Protein AF-A0A838FN76-F1 (afdb_monomer_lite)

Foldseek 3Di:
DVVVLLVVLLVVDDPLLNVLLLCCQQVVDQLPVVCVVVVHDSVVSVVSPLVSLVSSCVSVVNPDPVSSVVSSVVSNVVSNVVNVVVPPPPPPPDDDDDDYDDDDDDDDDPDPDDPPPVVVVVVVVVVVVVVVVVVVVVVVVVVVPPPDDDDDDDDDDDDDDDDDDDDDPPPPPPPDDPDDPDDDDDPPDDDPPPDDDDDDD

Sequence (201 aa):
MEQRRLSASLERLDPVDRAVLELSKRRGMTDGEIADMMRSTPAAVTRRRRQAVDRIAVWMGAADADDRRAVDLDLDRLLSADGAASSTPSGAATRQPGAGPAPRASTGATAEEPPSARGAWVVALVVIALAVLGAVLGIWLSTAGQEGAERPGAPVVTSPGAAPAPAPPASSFRRVPASLSVPLPDPADGRPDGEATARLG

Radius of gyration: 32.44 Å; chains: 1; bounding box: 74×76×78 Å

Structure (mmCIF, N/CA/C/O backbone):
data_AF-A0A838FN76-F1
#
_entry.id   AF-A0A838FN76-F1
#
loop_
_atom_site.group_PDB
_atom_site.id
_atom_site.type_symbol
_atom_site.label_atom_id
_atom_site.label_alt_id
_atom_site.label_comp_id
_atom_site.label_asym_id
_atom_site.label_entity_id
_atom_site.label_seq_id
_atom_site.pdbx_PDB_ins_code
_atom_site.Cartn_x
_atom_site.Cartn_y
_atom_site.Cartn_z
_atom_site.occupancy
_atom_site.B_iso_or_equiv
_atom_site.auth_seq_id
_atom_site.auth_comp_id
_atom_site.auth_asym_id
_atom_site.auth_atom_id
_atom_site.pdbx_PDB_model_num
ATOM 1 N N . MET A 1 1 ? 3.709 -0.542 -23.499 1.00 80.25 1 MET A N 1
ATOM 2 C CA . MET A 1 1 ? 3.787 -1.988 -23.158 1.00 80.25 1 MET A CA 1
ATOM 3 C C . MET A 1 1 ? 3.790 -2.241 -21.650 1.00 80.25 1 MET A C 1
ATOM 5 O O . MET A 1 1 ? 3.421 -3.335 -21.241 1.00 80.25 1 MET A O 1
ATOM 9 N N . GLU A 1 2 ? 4.159 -1.255 -20.832 1.00 86.25 2 GLU A N 1
ATOM 10 C CA . GLU A 1 2 ? 4.261 -1.363 -19.367 1.00 86.25 2 GLU A CA 1
ATOM 11 C C . GLU A 1 2 ? 2.964 -1.800 -18.691 1.00 86.25 2 GLU A C 1
ATOM 13 O O . GLU A 1 2 ? 2.993 -2.693 -17.854 1.00 86.25 2 GLU A O 1
ATOM 18 N N . GLN A 1 3 ? 1.819 -1.291 -19.151 1.00 86.69 3 GLN A N 1
ATOM 19 C CA . GLN A 1 3 ? 0.512 -1.646 -18.598 1.00 86.69 3 GLN A CA 1
ATOM 20 C C . GLN A 1 3 ? 0.266 -3.164 -18.549 1.00 86.69 3 GLN A C 1
ATOM 22 O O . GLN A 1 3 ? -0.165 -3.686 -17.529 1.00 86.69 3 GLN A O 1
ATOM 27 N N . ARG A 1 4 ? 0.624 -3.902 -19.614 1.00 91.31 4 ARG A N 1
ATOM 28 C CA . ARG A 1 4 ? 0.476 -5.370 -19.647 1.00 91.31 4 ARG A CA 1
ATOM 29 C C . ARG A 1 4 ? 1.403 -6.073 -18.655 1.00 91.31 4 ARG A C 1
ATOM 31 O O . ARG A 1 4 ? 1.026 -7.100 -18.101 1.00 91.31 4 ARG A O 1
ATOM 38 N N . ARG A 1 5 ? 2.611 -5.539 -18.437 1.00 91.75 5 ARG A N 1
ATOM 39 C CA . ARG A 1 5 ? 3.557 -6.081 -17.449 1.00 91.75 5 ARG A CA 1
ATOM 40 C C . ARG A 1 5 ? 3.057 -5.826 -16.031 1.00 91.75 5 ARG A C 1
ATOM 42 O O . ARG A 1 5 ? 3.107 -6.736 -15.214 1.00 91.75 5 ARG A O 1
ATOM 49 N N . LEU A 1 6 ? 2.518 -4.637 -15.770 1.00 91.06 6 LEU A N 1
ATOM 50 C CA . LEU A 1 6 ? 1.961 -4.271 -14.473 1.00 91.06 6 LEU A CA 1
ATOM 51 C C . LEU A 1 6 ? 0.728 -5.120 -14.123 1.00 91.06 6 LEU A C 1
ATOM 53 O O . LEU A 1 6 ? 0.655 -5.656 -13.018 1.00 91.06 6 LEU A O 1
ATOM 57 N N . SER A 1 7 ? -0.175 -5.357 -15.081 1.00 91.12 7 SER A N 1
ATOM 58 C CA . SER A 1 7 ? -1.293 -6.299 -14.910 1.00 91.12 7 SER A CA 1
ATOM 59 C C . SER A 1 7 ? -0.810 -7.725 -14.613 1.00 91.12 7 SER A C 1
ATOM 61 O O . SER A 1 7 ? -1.266 -8.336 -13.650 1.00 91.12 7 SER A O 1
ATOM 63 N N . ALA A 1 8 ? 0.172 -8.233 -15.367 1.00 93.75 8 ALA A N 1
ATOM 64 C CA . ALA A 1 8 ? 0.743 -9.561 -15.122 1.00 93.75 8 ALA A CA 1
ATOM 65 C C . ALA A 1 8 ? 1.430 -9.668 -13.744 1.00 93.75 8 ALA A C 1
ATOM 67 O O . ALA A 1 8 ? 1.404 -10.722 -13.110 1.00 93.75 8 ALA A O 1
ATOM 68 N N . SER A 1 9 ? 2.033 -8.582 -13.257 1.00 91.94 9 SER A N 1
ATOM 69 C CA . SER A 1 9 ? 2.602 -8.507 -11.908 1.00 91.94 9 SER A CA 1
ATOM 70 C C . SER A 1 9 ? 1.520 -8.532 -10.825 1.00 91.94 9 SER A C 1
ATOM 72 O O . SER A 1 9 ? 1.670 -9.250 -9.839 1.00 91.94 9 SER A O 1
ATOM 74 N N . LEU A 1 10 ? 0.401 -7.822 -11.008 1.00 93.06 10 LEU A N 1
ATOM 75 C CA . LEU A 1 10 ? -0.739 -7.882 -10.082 1.00 93.06 10 LEU A CA 1
ATOM 76 C C . LEU A 1 10 ? -1.317 -9.301 -9.978 1.00 93.06 10 LEU A C 1
ATOM 78 O O . LEU A 1 10 ? -1.633 -9.752 -8.877 1.00 93.06 10 LEU A O 1
ATOM 82 N N . GLU A 1 11 ? -1.390 -10.033 -11.093 1.00 94.56 11 GLU A N 1
ATOM 83 C CA . GLU A 1 11 ? -1.858 -11.426 -11.133 1.00 94.56 11 GLU A CA 1
ATOM 84 C C . GLU A 1 11 ? -0.952 -12.409 -10.376 1.00 94.56 11 GLU A C 1
ATOM 86 O O . GLU A 1 11 ? -1.436 -13.434 -9.889 1.00 94.56 11 GLU A O 1
ATOM 91 N N . ARG A 1 12 ? 0.340 -12.093 -10.231 1.00 95.44 12 ARG A N 1
ATOM 92 C CA . ARG A 1 12 ? 1.312 -12.891 -9.459 1.00 95.44 12 ARG A CA 1
ATOM 93 C C . ARG A 1 12 ? 1.303 -12.586 -7.964 1.00 95.44 12 ARG A C 1
ATOM 95 O O . ARG A 1 12 ? 1.893 -13.334 -7.187 1.00 95.44 12 ARG A O 1
ATOM 102 N N . LEU A 1 13 ? 0.679 -11.483 -7.563 1.00 96.38 13 LEU A N 1
ATOM 103 C CA . LEU A 1 13 ? 0.590 -11.078 -6.167 1.00 96.38 13 LEU A CA 1
ATOM 104 C C . LEU A 1 13 ? -0.321 -12.022 -5.379 1.00 96.38 13 LEU A C 1
ATOM 106 O O . LEU A 1 13 ? -1.302 -12.532 -5.930 1.00 96.38 13 LEU A O 1
ATOM 110 N N . ASP A 1 14 ? -0.032 -12.192 -4.087 1.00 97.50 14 ASP A N 1
ATOM 111 C CA . ASP A 1 14 ? -0.912 -12.924 -3.176 1.00 97.50 14 ASP A CA 1
ATOM 112 C C . ASP A 1 14 ? -2.335 -12.330 -3.229 1.00 97.50 14 ASP A C 1
ATOM 114 O O . ASP A 1 14 ? -2.476 -11.098 -3.263 1.00 97.50 14 ASP A O 1
ATOM 118 N N . PRO A 1 15 ? -3.397 -13.159 -3.238 1.00 97.31 15 PRO A N 1
ATOM 119 C CA . PRO A 1 15 ? -4.772 -12.673 -3.312 1.00 97.31 15 PRO A CA 1
ATOM 120 C C . PRO A 1 15 ? -5.115 -11.640 -2.235 1.00 97.31 15 PRO A C 1
ATOM 122 O O . PRO A 1 15 ? -5.863 -10.698 -2.494 1.00 97.31 15 PRO A O 1
ATOM 125 N N . VAL A 1 16 ? -4.549 -11.783 -1.035 1.00 97.00 16 VAL A N 1
ATOM 126 C CA . VAL A 1 16 ? -4.801 -10.873 0.082 1.00 97.00 16 VAL A CA 1
ATOM 127 C C . VAL A 1 16 ? -4.116 -9.527 -0.141 1.00 97.00 16 VAL A C 1
ATOM 129 O O . VAL A 1 16 ? -4.713 -8.481 0.106 1.00 97.00 16 VAL A O 1
ATOM 132 N N . ASP A 1 17 ? -2.885 -9.533 -0.645 1.00 97.69 17 ASP A N 1
ATOM 133 C CA . ASP A 1 17 ? -2.147 -8.303 -0.945 1.00 97.69 17 ASP A CA 1
ATOM 134 C C . ASP A 1 17 ? -2.779 -7.546 -2.121 1.00 97.69 17 ASP A C 1
ATOM 136 O O . ASP A 1 17 ? -2.876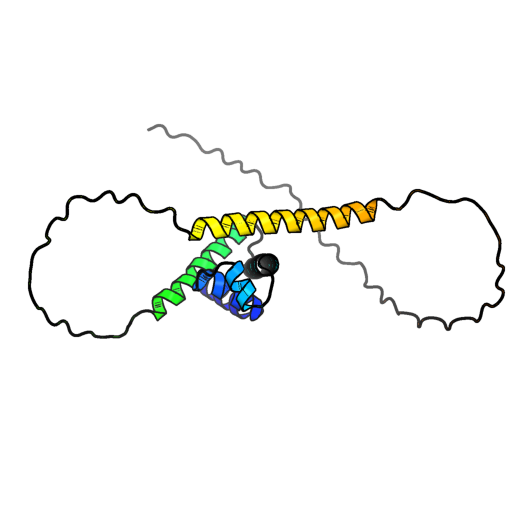 -6.316 -2.096 1.00 97.69 17 ASP A O 1
ATOM 140 N N . ARG A 1 18 ? -3.285 -8.285 -3.116 1.00 96.94 18 ARG A N 1
ATOM 141 C CA . ARG A 1 18 ? -4.057 -7.722 -4.229 1.00 96.94 18 ARG A CA 1
ATOM 142 C C . ARG A 1 18 ? -5.340 -7.067 -3.736 1.00 96.94 18 ARG A C 1
ATOM 144 O O . ARG A 1 18 ? -5.609 -5.929 -4.104 1.00 96.94 18 ARG A O 1
ATOM 151 N N . ALA A 1 19 ? -6.083 -7.740 -2.857 1.00 97.19 19 ALA A N 1
ATOM 152 C CA . ALA A 1 19 ? -7.297 -7.184 -2.269 1.00 97.19 19 ALA A CA 1
ATOM 153 C C . ALA A 1 19 ? -7.014 -5.878 -1.509 1.00 97.19 19 ALA A C 1
ATOM 155 O O . ALA A 1 19 ? -7.742 -4.906 -1.685 1.00 97.19 19 ALA A O 1
ATOM 156 N N . VAL A 1 20 ? -5.932 -5.810 -0.722 1.00 97.88 20 VAL A N 1
ATOM 157 C CA . VAL A 1 20 ? -5.534 -4.571 -0.024 1.00 97.88 20 VAL A CA 1
ATOM 158 C C . VAL A 1 20 ? -5.279 -3.426 -1.011 1.00 97.88 20 VAL A C 1
ATOM 160 O O . VAL A 1 20 ? -5.745 -2.308 -0.780 1.00 97.88 20 VAL A O 1
ATOM 163 N N . LEU A 1 21 ? -4.569 -3.687 -2.115 1.00 97.00 21 LEU A N 1
ATOM 164 C CA . LEU A 1 21 ? -4.307 -2.677 -3.145 1.00 97.00 21 LEU A CA 1
ATOM 165 C C . LEU A 1 21 ? -5.586 -2.234 -3.858 1.00 97.00 21 LEU A C 1
ATOM 167 O O . LEU A 1 21 ? -5.803 -1.035 -4.015 1.00 97.00 21 LEU A O 1
ATOM 171 N N . GLU A 1 22 ? -6.457 -3.168 -4.240 1.00 95.75 22 GLU A N 1
ATOM 172 C CA . GLU A 1 22 ? -7.734 -2.846 -4.881 1.00 95.75 22 GLU A CA 1
ATOM 173 C C . GLU A 1 22 ? -8.639 -2.021 -3.961 1.00 95.75 22 GLU A C 1
ATOM 175 O O . GLU A 1 22 ? -9.168 -0.991 -4.369 1.00 95.75 22 GLU A O 1
ATOM 180 N N . LEU A 1 23 ? -8.800 -2.415 -2.700 1.00 96.31 23 LEU A N 1
ATOM 181 C CA . LEU A 1 23 ? -9.635 -1.675 -1.753 1.00 96.31 23 LEU A CA 1
ATOM 182 C C . LEU A 1 23 ? -9.093 -0.262 -1.507 1.00 96.31 23 LEU A C 1
ATOM 184 O O . LEU A 1 23 ? -9.861 0.699 -1.498 1.00 96.31 23 LEU A O 1
ATOM 188 N N . SER A 1 24 ? -7.774 -0.124 -1.374 1.00 96.88 24 SER A N 1
ATOM 189 C CA . SER A 1 24 ? -7.138 1.172 -1.145 1.00 96.88 24 SER A CA 1
ATOM 190 C C . SER A 1 24 ? -7.199 2.085 -2.369 1.00 96.88 24 SER A C 1
ATOM 192 O O . SER A 1 24 ? -7.558 3.248 -2.225 1.00 96.88 24 SER A O 1
ATOM 194 N N . LYS A 1 25 ? -6.839 1.588 -3.558 1.00 94.81 25 LYS A N 1
ATOM 195 C CA . LYS A 1 25 ? -6.661 2.416 -4.764 1.00 94.81 25 LYS A CA 1
ATOM 196 C C . LYS A 1 25 ? -7.942 2.513 -5.593 1.00 94.81 25 LYS A C 1
ATOM 198 O O . LYS A 1 25 ? -8.318 3.594 -6.017 1.00 94.81 25 LYS A O 1
ATOM 203 N N . ARG A 1 26 ? -8.668 1.403 -5.775 1.00 93.69 26 ARG A N 1
ATOM 204 C CA . ARG A 1 26 ? -9.901 1.372 -6.583 1.00 93.69 26 ARG A CA 1
ATOM 205 C C . ARG A 1 26 ? -11.122 1.870 -5.820 1.00 93.69 26 ARG A C 1
ATOM 207 O O . ARG A 1 26 ? -11.985 2.508 -6.413 1.00 93.69 26 ARG A O 1
ATOM 214 N N . ARG A 1 27 ? -11.234 1.548 -4.526 1.00 93.62 27 ARG A N 1
ATOM 215 C CA . ARG A 1 27 ? -12.370 1.991 -3.691 1.00 93.62 27 ARG A CA 1
ATOM 216 C C . ARG A 1 27 ? -12.060 3.207 -2.821 1.00 93.62 27 ARG A C 1
ATOM 218 O O . ARG A 1 27 ? -12.970 3.699 -2.165 1.00 93.62 27 ARG A O 1
ATOM 225 N N . GLY A 1 28 ? -10.810 3.676 -2.802 1.00 95.25 28 GLY A N 1
ATOM 226 C CA . GLY A 1 28 ? -10.395 4.809 -1.974 1.00 95.25 28 GLY A CA 1
ATOM 227 C C . GLY A 1 28 ? -10.520 4.554 -0.469 1.00 95.25 28 GLY A C 1
ATOM 228 O O . GLY A 1 28 ? -10.595 5.513 0.294 1.00 95.25 28 GLY A O 1
ATOM 229 N N . MET A 1 29 ? -10.585 3.288 -0.034 1.00 97.38 29 MET A N 1
ATOM 230 C CA . MET A 1 29 ? -10.746 2.960 1.384 1.00 97.38 29 MET A CA 1
ATOM 231 C C . MET A 1 29 ? -9.466 3.279 2.154 1.00 97.38 29 MET A C 1
ATOM 233 O O . MET A 1 29 ? -8.347 3.011 1.702 1.00 97.38 29 MET A O 1
ATOM 237 N N . THR A 1 30 ? -9.644 3.822 3.350 1.00 97.50 30 THR A N 1
ATOM 238 C CA . THR A 1 30 ? -8.552 4.099 4.279 1.00 97.50 30 THR A CA 1
ATOM 239 C C . THR A 1 30 ? -8.019 2.809 4.905 1.00 97.50 30 THR A C 1
ATOM 241 O O . THR A 1 30 ? -8.711 1.793 4.991 1.00 97.50 30 THR A O 1
ATOM 244 N N . ASP A 1 31 ? -6.782 2.846 5.407 1.00 97.25 31 ASP A N 1
ATOM 245 C CA . ASP A 1 31 ? -6.161 1.681 6.057 1.00 97.25 31 ASP A CA 1
ATOM 246 C C . ASP A 1 31 ? -6.956 1.200 7.281 1.00 97.25 31 ASP A C 1
ATOM 248 O O . ASP A 1 31 ? -6.915 0.014 7.595 1.00 97.25 31 ASP A O 1
ATOM 252 N N . GLY A 1 32 ? -7.687 2.102 7.948 1.00 97.31 32 GLY A N 1
ATOM 253 C CA . GLY A 1 32 ? -8.591 1.773 9.052 1.00 97.31 32 GLY A CA 1
ATOM 254 C C . GLY A 1 32 ? -9.791 0.948 8.599 1.00 97.31 32 GLY A C 1
ATOM 255 O O . GLY A 1 32 ? -10.009 -0.144 9.109 1.00 97.31 32 GLY A O 1
ATOM 256 N N . GLU A 1 33 ? -10.504 1.410 7.572 1.00 98.00 33 GLU A N 1
ATOM 257 C CA . GLU A 1 33 ? -11.674 0.699 7.038 1.00 98.00 33 GLU A CA 1
ATOM 258 C C . GLU A 1 33 ? -11.299 -0.673 6.457 1.00 98.00 33 GLU A C 1
ATOM 260 O O . GLU A 1 33 ? -12.020 -1.659 6.628 1.00 98.00 33 GLU A O 1
ATOM 265 N N . ILE A 1 34 ? -10.144 -0.760 5.786 1.00 98.00 34 ILE A N 1
ATOM 266 C CA . ILE A 1 34 ? -9.611 -2.032 5.281 1.00 98.00 34 ILE A CA 1
ATOM 267 C C . ILE A 1 34 ? -9.244 -2.954 6.449 1.00 98.00 34 ILE A C 1
ATOM 269 O O . ILE A 1 34 ? -9.544 -4.149 6.402 1.00 98.00 34 ILE A O 1
ATOM 273 N N . ALA A 1 35 ? -8.613 -2.420 7.498 1.00 97.88 35 ALA A N 1
ATOM 274 C CA . ALA A 1 35 ? -8.242 -3.188 8.680 1.00 97.88 35 ALA A CA 1
ATOM 275 C C . ALA A 1 35 ? -9.468 -3.769 9.389 1.00 97.88 35 ALA A C 1
ATOM 277 O O . ALA A 1 35 ? -9.467 -4.963 9.687 1.00 97.88 35 ALA A O 1
ATOM 278 N N . ASP A 1 36 ? -10.527 -2.981 9.568 1.00 97.44 36 ASP A N 1
ATOM 279 C CA . ASP A 1 36 ? -11.780 -3.441 10.172 1.00 97.44 36 ASP A CA 1
ATOM 280 C C . ASP A 1 36 ? -12.407 -4.579 9.357 1.00 97.44 36 ASP A C 1
ATOM 282 O O . ASP A 1 36 ? -12.744 -5.637 9.897 1.00 97.44 36 ASP A O 1
ATOM 286 N N . MET A 1 37 ? -12.482 -4.417 8.033 1.00 97.44 37 MET A N 1
ATOM 287 C CA . MET A 1 37 ? -13.022 -5.439 7.132 1.00 97.44 37 MET A CA 1
ATOM 288 C C . MET A 1 37 ? -12.195 -6.732 7.142 1.00 97.44 37 MET A C 1
ATOM 290 O O . MET A 1 37 ? -12.752 -7.830 7.098 1.00 97.44 37 MET A O 1
ATOM 294 N N . MET A 1 38 ? -10.868 -6.618 7.220 1.00 96.25 38 MET A N 1
ATOM 295 C CA . MET A 1 38 ? -9.948 -7.758 7.250 1.00 96.25 38 MET A CA 1
ATOM 296 C C . MET A 1 38 ? -9.699 -8.307 8.661 1.00 96.25 38 MET A C 1
ATOM 298 O O . MET A 1 38 ? -8.916 -9.247 8.808 1.00 96.25 38 MET A O 1
ATOM 302 N N . ARG A 1 39 ? -10.333 -7.732 9.695 1.00 96.62 39 ARG A N 1
ATOM 303 C CA . ARG A 1 39 ? -10.072 -8.023 11.117 1.00 96.62 39 ARG A CA 1
ATOM 304 C C . ARG A 1 39 ? -8.576 -7.972 11.455 1.00 96.62 39 ARG A C 1
ATOM 306 O O . ARG A 1 39 ? -8.031 -8.866 12.102 1.00 96.62 39 ARG A O 1
ATOM 313 N N . SER A 1 40 ? -7.901 -6.938 10.964 1.00 97.44 40 SER A N 1
ATOM 314 C CA . SER A 1 40 ? -6.475 -6.685 11.165 1.00 97.44 40 SER A CA 1
ATOM 315 C C . SER A 1 40 ? -6.249 -5.318 11.812 1.00 97.44 40 SER A C 1
ATOM 317 O O . SER A 1 40 ? -7.195 -4.636 12.184 1.00 97.44 40 SER A O 1
ATOM 319 N N . THR A 1 41 ? -4.989 -4.910 11.970 1.00 97.94 41 THR A N 1
ATOM 320 C CA . THR A 1 41 ? -4.652 -3.562 12.448 1.00 97.94 41 THR A CA 1
ATOM 321 C C . THR A 1 41 ? -4.329 -2.638 11.270 1.00 97.94 41 THR A C 1
ATOM 323 O O . THR A 1 41 ? -3.744 -3.102 10.284 1.00 97.94 41 THR A O 1
ATOM 326 N N . PRO A 1 42 ? -4.614 -1.323 11.361 1.00 98.00 42 PRO A N 1
ATOM 327 C CA . PRO A 1 42 ? -4.279 -0.371 10.297 1.00 98.00 42 PRO A CA 1
ATOM 328 C C . PRO A 1 42 ? -2.792 -0.415 9.926 1.00 98.00 42 PRO A C 1
ATOM 330 O O . PRO A 1 42 ? -2.437 -0.473 8.754 1.00 98.00 42 PRO A O 1
ATOM 333 N N . ALA A 1 43 ? -1.910 -0.524 10.926 1.00 97.25 43 ALA A N 1
ATOM 334 C CA . ALA A 1 43 ? -0.468 -0.649 10.714 1.00 97.25 43 ALA A CA 1
ATOM 335 C C . ALA A 1 43 ? -0.076 -1.919 9.933 1.00 97.25 43 ALA A C 1
ATOM 337 O O . ALA A 1 43 ? 0.855 -1.891 9.121 1.00 97.25 43 ALA A O 1
ATOM 338 N N . ALA A 1 44 ? -0.772 -3.040 10.156 1.00 97.06 44 ALA A N 1
ATOM 339 C CA . ALA A 1 44 ? -0.545 -4.262 9.390 1.00 97.06 44 ALA A CA 1
ATOM 340 C C . ALA A 1 44 ? -0.980 -4.097 7.926 1.00 97.06 44 ALA A C 1
ATOM 342 O O . ALA A 1 44 ? -0.260 -4.554 7.037 1.00 97.06 44 ALA A O 1
ATOM 343 N N . VAL A 1 45 ? -2.094 -3.400 7.675 1.00 97.88 45 VAL A N 1
ATOM 344 C CA . VAL A 1 45 ? -2.564 -3.061 6.321 1.00 97.88 45 VAL A CA 1
ATOM 345 C C . VAL A 1 45 ? -1.569 -2.143 5.613 1.00 97.88 45 VAL A C 1
ATOM 347 O O . VAL A 1 45 ? -1.133 -2.469 4.509 1.00 97.88 45 VAL A O 1
ATOM 350 N N . THR A 1 46 ? -1.118 -1.061 6.260 1.00 97.62 46 THR A N 1
ATOM 351 C CA . THR A 1 46 ? -0.104 -0.152 5.697 1.00 97.62 46 THR A CA 1
ATOM 352 C C . THR A 1 46 ? 1.169 -0.907 5.316 1.00 97.62 46 THR A C 1
ATOM 354 O O . THR A 1 46 ? 1.700 -0.726 4.217 1.00 97.62 46 THR A O 1
ATOM 357 N N . ARG A 1 47 ? 1.661 -1.785 6.204 1.00 97.62 47 ARG A N 1
ATOM 358 C CA . ARG A 1 47 ? 2.862 -2.594 5.950 1.00 97.62 47 ARG A CA 1
ATOM 359 C C . ARG A 1 47 ? 2.660 -3.549 4.776 1.00 97.62 47 ARG A C 1
ATOM 361 O O . ARG A 1 47 ? 3.524 -3.599 3.905 1.00 97.62 47 ARG A O 1
ATOM 368 N N . ARG A 1 48 ? 1.533 -4.270 4.729 1.00 97.31 48 ARG A N 1
ATOM 369 C CA . ARG A 1 48 ? 1.214 -5.174 3.610 1.00 97.31 48 ARG A CA 1
ATOM 370 C C . ARG A 1 48 ? 1.130 -4.424 2.290 1.00 97.31 48 ARG A C 1
ATOM 372 O O . ARG A 1 48 ? 1.738 -4.859 1.321 1.00 97.31 48 ARG A O 1
ATOM 379 N N . ARG A 1 49 ? 0.462 -3.268 2.268 1.00 97.44 49 ARG A N 1
ATOM 380 C CA . ARG A 1 49 ? 0.364 -2.420 1.076 1.00 97.44 49 ARG A CA 1
ATOM 381 C C . ARG A 1 49 ? 1.743 -2.001 0.564 1.00 97.44 49 ARG A C 1
ATOM 383 O O . ARG A 1 49 ? 2.011 -2.157 -0.620 1.00 97.44 49 ARG A O 1
ATOM 390 N N . ARG A 1 50 ? 2.641 -1.539 1.443 1.00 96.69 50 ARG A N 1
ATOM 391 C CA . ARG A 1 50 ? 4.022 -1.192 1.052 1.00 96.69 50 ARG A CA 1
ATOM 392 C C . ARG A 1 50 ? 4.778 -2.399 0.495 1.00 96.69 50 ARG A C 1
ATOM 394 O O . ARG A 1 50 ? 5.312 -2.320 -0.601 1.00 96.69 50 ARG A O 1
ATOM 401 N N . GLN A 1 51 ? 4.729 -3.541 1.184 1.00 97.31 51 GLN A N 1
ATOM 402 C CA . GLN A 1 51 ? 5.371 -4.781 0.723 1.00 97.31 51 GLN A CA 1
ATOM 403 C C . GLN A 1 51 ? 4.805 -5.291 -0.610 1.00 97.31 51 GLN A C 1
ATOM 405 O O . GLN A 1 51 ? 5.506 -5.932 -1.392 1.00 97.31 51 GLN A O 1
ATOM 410 N N . ALA A 1 52 ? 3.515 -5.073 -0.856 1.00 97.19 52 ALA A N 1
ATOM 411 C CA . ALA A 1 52 ? 2.853 -5.391 -2.111 1.00 97.19 52 ALA A CA 1
ATOM 412 C C . ALA A 1 52 ? 3.404 -4.529 -3.260 1.00 97.19 52 ALA A C 1
ATOM 414 O O . ALA A 1 52 ? 3.839 -5.084 -4.268 1.00 97.19 52 ALA A O 1
ATOM 415 N N . VAL A 1 53 ? 3.479 -3.205 -3.073 1.00 96.44 53 VAL A N 1
ATOM 416 C CA . VAL A 1 53 ? 4.072 -2.274 -4.053 1.00 96.44 53 VAL A CA 1
ATOM 417 C C . VAL A 1 53 ? 5.552 -2.580 -4.291 1.00 96.44 53 VAL A C 1
ATOM 419 O O . VAL A 1 53 ? 5.964 -2.680 -5.442 1.00 96.44 53 VAL A O 1
ATOM 422 N N . ASP A 1 54 ? 6.335 -2.823 -3.235 1.00 96.69 54 ASP A N 1
ATOM 423 C CA . ASP A 1 54 ? 7.762 -3.153 -3.356 1.00 96.69 54 ASP A CA 1
ATOM 424 C C . ASP A 1 54 ? 7.991 -4.427 -4.187 1.00 96.69 54 ASP A C 1
ATOM 426 O O . ASP A 1 54 ? 8.873 -4.464 -5.041 1.00 96.69 54 ASP A O 1
ATOM 430 N N . ARG A 1 55 ? 7.177 -5.475 -3.995 1.00 97.25 55 ARG A N 1
ATOM 431 C CA . ARG A 1 55 ? 7.278 -6.705 -4.804 1.00 97.25 55 ARG A CA 1
ATOM 432 C C . ARG A 1 55 ? 6.962 -6.457 -6.274 1.00 97.25 55 ARG A C 1
ATOM 434 O O . ARG A 1 55 ? 7.669 -6.973 -7.137 1.00 97.25 55 ARG A O 1
ATOM 441 N N . ILE A 1 56 ? 5.936 -5.654 -6.558 1.00 96.69 56 ILE A N 1
ATOM 442 C CA . ILE A 1 56 ? 5.598 -5.271 -7.933 1.00 96.69 56 ILE A CA 1
ATOM 443 C C . ILE A 1 56 ? 6.751 -4.480 -8.553 1.00 96.69 56 ILE A C 1
ATOM 445 O O . ILE A 1 56 ? 7.157 -4.790 -9.671 1.00 96.69 56 ILE A O 1
ATOM 449 N N . ALA A 1 57 ? 7.316 -3.520 -7.821 1.00 96.19 57 ALA A N 1
ATOM 450 C CA . ALA A 1 57 ? 8.457 -2.733 -8.271 1.00 96.19 57 ALA A CA 1
ATOM 451 C C . ALA A 1 57 ? 9.662 -3.623 -8.617 1.00 96.19 57 ALA A C 1
ATOM 453 O O . ALA A 1 57 ? 10.208 -3.510 -9.714 1.00 96.19 57 ALA A O 1
ATOM 454 N N . VAL A 1 58 ? 9.998 -4.593 -7.760 1.00 96.06 58 VAL A N 1
ATOM 455 C CA . VAL A 1 58 ? 11.065 -5.572 -8.033 1.00 96.06 58 VAL A CA 1
ATOM 456 C C . VAL A 1 58 ? 10.790 -6.367 -9.313 1.00 96.06 58 VAL A C 1
ATOM 458 O O . VAL A 1 58 ? 11.688 -6.529 -10.136 1.00 96.06 58 VAL A O 1
ATOM 461 N N . TRP A 1 59 ? 9.558 -6.831 -9.536 1.00 96.19 59 TRP A N 1
ATOM 462 C CA . TRP A 1 59 ? 9.206 -7.542 -10.774 1.00 96.19 59 TRP A CA 1
ATOM 463 C C . TRP A 1 59 ? 9.238 -6.658 -12.022 1.00 96.19 59 TRP A C 1
ATOM 465 O O . TRP A 1 59 ? 9.435 -7.175 -13.123 1.00 96.19 59 TRP A O 1
ATOM 475 N N . MET A 1 60 ? 9.060 -5.347 -11.863 1.00 94.94 60 MET A N 1
ATOM 476 C CA . MET A 1 60 ? 9.192 -4.376 -12.948 1.00 94.94 60 MET A CA 1
ATOM 477 C C . MET A 1 60 ? 10.636 -3.913 -13.176 1.00 94.94 60 MET A C 1
ATOM 479 O O . MET A 1 60 ? 10.891 -3.240 -14.170 1.00 94.94 60 MET A O 1
ATOM 483 N N . GLY A 1 61 ? 11.575 -4.304 -12.311 1.00 95.62 61 GLY A N 1
ATOM 484 C CA . GLY A 1 61 ? 12.966 -3.857 -12.377 1.00 95.62 61 GLY A CA 1
ATOM 485 C C . GLY A 1 61 ? 13.189 -2.442 -11.835 1.00 95.62 61 GLY A C 1
ATOM 486 O O . GLY A 1 61 ? 14.227 -1.858 -12.114 1.00 95.62 61 GLY A O 1
ATOM 487 N N . ALA A 1 62 ? 12.241 -1.904 -11.064 1.00 95.31 62 ALA A N 1
ATOM 488 C CA . ALA A 1 62 ? 12.360 -0.617 -10.386 1.00 95.31 62 ALA A CA 1
ATOM 489 C C . ALA A 1 62 ? 13.277 -0.760 -9.160 1.00 95.31 62 ALA A C 1
ATOM 491 O O . ALA A 1 62 ? 12.854 -1.239 -8.101 1.00 95.31 62 ALA A O 1
ATOM 492 N N . ALA A 1 63 ? 14.550 -0.398 -9.322 1.00 90.06 63 ALA A N 1
ATOM 493 C CA . ALA A 1 63 ? 15.559 -0.532 -8.272 1.00 90.06 63 ALA A CA 1
ATOM 494 C C . ALA A 1 63 ? 15.485 0.631 -7.271 1.00 90.06 63 ALA A C 1
ATOM 496 O O . ALA A 1 63 ? 15.553 0.417 -6.050 1.00 90.06 63 ALA A O 1
ATOM 497 N N . ASP A 1 64 ? 15.264 1.836 -7.794 1.00 95.25 64 ASP A N 1
ATOM 498 C CA . ASP A 1 64 ? 15.399 3.088 -7.062 1.00 95.25 64 ASP A CA 1
ATOM 499 C C . ASP A 1 64 ? 14.091 3.555 -6.417 1.00 95.25 64 ASP A C 1
ATOM 501 O O . ASP A 1 64 ? 12.988 3.099 -6.733 1.00 95.25 64 ASP A O 1
ATOM 505 N N . ALA A 1 65 ? 14.210 4.475 -5.457 1.00 92.44 65 ALA A N 1
ATOM 506 C CA . ALA A 1 65 ? 13.056 5.023 -4.747 1.00 92.44 65 ALA A CA 1
ATOM 507 C C . ALA A 1 65 ? 12.116 5.807 -5.680 1.00 92.44 65 ALA A C 1
ATOM 509 O O . ALA A 1 65 ? 10.895 5.735 -5.518 1.00 92.44 65 ALA A O 1
ATOM 510 N N . ASP A 1 66 ? 12.676 6.512 -6.664 1.00 94.50 66 ASP A N 1
ATOM 511 C CA . ASP A 1 66 ? 11.905 7.266 -7.653 1.00 94.50 66 ASP A CA 1
ATOM 512 C C . ASP A 1 66 ? 11.125 6.334 -8.584 1.00 94.50 66 ASP A C 1
ATOM 514 O O . ASP A 1 66 ? 9.931 6.549 -8.801 1.00 94.50 66 ASP A O 1
ATOM 518 N N . ASP A 1 67 ? 11.739 5.232 -9.023 1.00 94.38 67 ASP A N 1
ATOM 519 C CA . ASP A 1 67 ? 11.049 4.218 -9.822 1.00 94.38 67 ASP A CA 1
ATOM 520 C C . ASP A 1 67 ? 9.899 3.587 -9.037 1.00 94.38 67 ASP A C 1
ATOM 522 O O . ASP A 1 67 ? 8.792 3.448 -9.552 1.00 94.38 67 ASP A O 1
ATOM 526 N N . ARG A 1 68 ? 10.109 3.252 -7.756 1.00 93.69 68 ARG A N 1
ATOM 527 C CA . ARG A 1 68 ? 9.036 2.721 -6.893 1.00 93.69 68 ARG A CA 1
ATOM 528 C C . ARG A 1 68 ? 7.876 3.697 -6.759 1.00 93.69 68 ARG A C 1
ATOM 530 O O . ARG A 1 68 ? 6.719 3.276 -6.730 1.00 93.69 68 ARG A O 1
ATOM 537 N N . ARG A 1 69 ? 8.172 4.996 -6.688 1.00 94.94 69 ARG A N 1
ATOM 538 C CA . ARG A 1 69 ? 7.148 6.042 -6.662 1.00 94.94 69 ARG A CA 1
ATOM 539 C C . ARG A 1 69 ? 6.395 6.116 -7.988 1.00 94.94 69 ARG A C 1
ATOM 541 O O . ARG A 1 69 ? 5.175 6.255 -7.961 1.00 94.94 69 ARG A O 1
ATOM 548 N N . ALA A 1 70 ? 7.085 5.976 -9.120 1.00 94.94 70 ALA A N 1
ATOM 549 C CA . ALA A 1 70 ? 6.448 5.881 -10.432 1.00 94.94 70 ALA A CA 1
ATOM 550 C C . ALA A 1 70 ? 5.524 4.652 -10.520 1.00 94.94 70 ALA A C 1
ATOM 552 O O . ALA A 1 70 ? 4.371 4.788 -10.921 1.00 94.94 70 ALA A O 1
ATOM 553 N N . VAL A 1 71 ? 5.972 3.490 -10.027 1.00 95.69 71 VAL A N 1
ATOM 554 C CA . VAL A 1 71 ? 5.149 2.271 -9.947 1.00 95.69 71 VAL A CA 1
ATOM 555 C C . VAL A 1 71 ? 3.877 2.496 -9.126 1.00 95.69 71 VAL A C 1
ATOM 557 O O . VAL A 1 71 ? 2.801 2.095 -9.563 1.00 95.69 71 VAL A O 1
ATOM 560 N N . ASP A 1 72 ? 3.962 3.142 -7.959 1.00 95.69 72 ASP A N 1
ATOM 561 C CA . ASP A 1 72 ? 2.778 3.407 -7.126 1.00 95.69 72 ASP A CA 1
ATOM 562 C C . ASP A 1 72 ? 1.760 4.339 -7.812 1.00 95.69 72 ASP A C 1
ATOM 564 O O . ASP A 1 72 ? 0.550 4.124 -7.689 1.00 95.69 72 ASP A O 1
ATOM 568 N N . LEU A 1 73 ? 2.236 5.337 -8.565 1.00 95.12 73 LEU A N 1
ATOM 569 C CA . LEU A 1 73 ? 1.388 6.235 -9.359 1.00 95.12 73 LEU A CA 1
ATOM 570 C C . LEU A 1 73 ? 0.731 5.507 -10.542 1.00 95.12 73 LEU A C 1
ATOM 572 O O . LEU A 1 73 ? -0.454 5.708 -10.810 1.00 95.12 73 LEU A O 1
ATOM 576 N N . ASP A 1 74 ? 1.464 4.628 -11.224 1.00 94.75 74 ASP A N 1
ATOM 577 C CA . ASP A 1 74 ? 0.916 3.822 -12.318 1.00 94.75 74 ASP A CA 1
ATOM 578 C C . ASP A 1 74 ? -0.120 2.806 -11.820 1.00 94.75 74 ASP A C 1
ATOM 580 O O . ASP A 1 74 ? -1.148 2.597 -12.473 1.00 94.75 74 ASP A O 1
ATOM 584 N N . LEU A 1 75 ? 0.101 2.215 -10.639 1.00 94.25 75 LEU A N 1
ATOM 585 C CA . LEU A 1 75 ? -0.892 1.385 -9.952 1.00 94.25 75 LEU A CA 1
ATOM 586 C C . LEU A 1 75 ? -2.173 2.168 -9.660 1.00 94.25 75 LEU A C 1
ATOM 588 O O . LEU A 1 75 ? -3.269 1.657 -9.894 1.00 94.25 75 LEU A O 1
ATOM 592 N N . ASP A 1 76 ? -2.035 3.394 -9.153 1.00 94.56 76 ASP A N 1
ATOM 593 C CA . ASP A 1 76 ? -3.165 4.272 -8.851 1.00 94.56 76 ASP A CA 1
ATOM 594 C C . ASP A 1 76 ? -3.979 4.581 -10.111 1.00 94.56 76 ASP A C 1
ATOM 596 O O . ASP A 1 76 ? -5.201 4.405 -10.133 1.00 94.56 76 ASP A O 1
ATOM 600 N N . ARG A 1 77 ? -3.292 4.923 -11.206 1.00 92.38 77 ARG A N 1
ATOM 601 C CA . ARG A 1 77 ? -3.917 5.196 -12.502 1.00 92.38 77 ARG A CA 1
ATOM 602 C C . ARG A 1 77 ? -4.639 3.974 -13.066 1.00 92.38 77 ARG A C 1
ATOM 604 O O . ARG A 1 77 ? -5.750 4.118 -13.573 1.00 92.38 77 ARG A O 1
ATOM 611 N N . LEU A 1 78 ? -4.034 2.789 -12.981 1.00 92.38 78 LEU A N 1
ATOM 612 C CA . LEU A 1 78 ? -4.632 1.549 -13.480 1.00 92.38 78 LEU A CA 1
ATOM 613 C C . LEU A 1 78 ? -5.883 1.149 -12.708 1.00 92.38 78 LEU A C 1
ATOM 615 O O . LEU A 1 78 ? -6.935 0.924 -13.305 1.00 92.38 78 LEU A O 1
ATOM 619 N N . LEU A 1 79 ? -5.770 1.079 -11.383 1.00 90.31 79 LEU A N 1
ATOM 620 C CA . LEU A 1 79 ? -6.853 0.615 -10.522 1.00 90.31 79 LEU A CA 1
ATOM 621 C C . LEU A 1 79 ? -8.016 1.615 -10.486 1.00 90.31 79 LEU A C 1
ATOM 623 O O . LEU A 1 79 ? -9.171 1.201 -10.374 1.00 90.31 79 LEU A O 1
ATOM 627 N N . SER A 1 80 ? -7.732 2.909 -10.658 1.00 88.00 80 SER A N 1
ATOM 628 C CA . SER A 1 80 ? -8.760 3.945 -10.806 1.00 88.00 80 SER A CA 1
ATOM 629 C C . SER A 1 80 ? -9.452 3.899 -12.174 1.00 88.00 80 SER A C 1
ATOM 631 O O . SER A 1 80 ? -10.673 4.057 -12.254 1.00 88.00 80 SER A O 1
ATOM 633 N N . ALA A 1 81 ? -8.709 3.645 -13.260 1.00 85.69 81 ALA A N 1
ATOM 634 C CA . ALA A 1 81 ? -9.263 3.608 -14.617 1.00 85.69 81 ALA A CA 1
ATOM 635 C C . ALA A 1 81 ? -10.283 2.471 -14.818 1.00 85.69 81 ALA A C 1
ATOM 637 O O . ALA A 1 81 ? -11.337 2.692 -15.422 1.00 85.69 81 ALA A O 1
ATOM 638 N N . ASP A 1 82 ? -10.032 1.287 -14.250 1.00 76.06 82 ASP A N 1
ATOM 639 C CA . ASP A 1 82 ? -10.957 0.142 -14.329 1.00 76.06 82 ASP A CA 1
ATOM 640 C C . ASP A 1 82 ? -12.281 0.380 -13.575 1.00 76.06 82 ASP A C 1
ATOM 642 O O . ASP A 1 82 ? -13.323 -0.203 -13.902 1.00 76.06 82 ASP A O 1
ATOM 646 N N . GLY A 1 83 ? -12.280 1.258 -12.565 1.00 66.62 83 GLY A N 1
ATOM 647 C CA . GLY A 1 83 ? -13.499 1.696 -11.877 1.00 66.62 83 GLY A CA 1
ATOM 648 C C . GLY A 1 83 ? -14.393 2.583 -12.752 1.00 66.62 83 GLY A C 1
ATOM 649 O O . GLY A 1 83 ? -15.616 2.414 -12.770 1.00 66.62 83 GLY A O 1
ATOM 650 N N . ALA A 1 84 ? -13.787 3.487 -13.524 1.00 63.19 84 ALA A N 1
ATOM 651 C CA . ALA A 1 84 ? -14.508 4.435 -14.371 1.00 63.19 84 ALA A CA 1
ATOM 652 C C . ALA A 1 84 ? -15.130 3.768 -15.610 1.00 63.19 84 ALA A C 1
ATOM 654 O O . ALA A 1 84 ? -16.290 4.028 -15.929 1.00 63.19 84 ALA A O 1
ATOM 655 N N . ALA A 1 85 ? -14.406 2.854 -16.270 1.00 59.56 85 ALA A N 1
ATOM 656 C CA . ALA A 1 85 ? -14.905 2.157 -17.462 1.00 59.56 85 ALA A CA 1
ATOM 657 C C . ALA A 1 85 ? -16.125 1.260 -17.169 1.00 59.56 85 ALA A C 1
ATOM 659 O O . ALA A 1 85 ? -17.009 1.102 -18.012 1.00 59.56 85 ALA A O 1
ATOM 660 N N . SER A 1 86 ? -16.214 0.731 -15.946 1.00 54.34 86 SER A N 1
ATOM 661 C CA . SER A 1 86 ? -17.315 -0.137 -15.505 1.00 54.34 86 SER A CA 1
ATOM 662 C C . SER A 1 86 ? -18.605 0.625 -15.168 1.00 54.34 86 SER A C 1
ATOM 664 O O . SER A 1 86 ? -19.647 0.007 -14.965 1.00 54.34 86 SER A O 1
ATOM 666 N N . SER A 1 87 ? -18.548 1.958 -15.107 1.00 53.84 87 SER A N 1
ATOM 667 C CA . SER A 1 87 ? -19.653 2.810 -14.652 1.00 53.84 87 SER A CA 1
ATOM 668 C C . SER A 1 87 ? -20.334 3.562 -15.790 1.00 53.84 87 SER A C 1
ATOM 670 O O . SER A 1 87 ? -20.964 4.582 -15.542 1.00 53.84 87 SER A O 1
ATOM 672 N N . THR A 1 88 ? -20.233 3.086 -17.035 1.00 54.94 88 THR A N 1
ATOM 673 C CA . THR A 1 88 ? -21.109 3.588 -18.100 1.00 54.94 88 THR A CA 1
ATOM 674 C C . THR A 1 88 ? -22.458 2.892 -17.924 1.00 54.94 88 THR A C 1
ATOM 676 O O . THR A 1 88 ? -22.570 1.724 -18.306 1.00 54.94 88 THR A O 1
ATOM 679 N N . PRO A 1 89 ? -23.497 3.524 -17.337 1.00 54.38 89 PRO A N 1
ATOM 680 C CA . PRO A 1 89 ? -24.835 2.992 -17.480 1.00 54.38 89 PRO A CA 1
ATOM 681 C C . PRO A 1 89 ? -25.115 2.988 -18.980 1.00 54.38 89 PRO A C 1
ATOM 683 O O . PRO A 1 89 ? -25.300 4.035 -19.597 1.00 54.38 89 PRO A O 1
ATOM 686 N N . SER A 1 90 ? -25.133 1.798 -19.577 1.00 53.41 90 SER A N 1
ATOM 687 C CA . SER A 1 90 ? -25.742 1.551 -20.884 1.00 53.41 90 SER A CA 1
ATOM 688 C C . SER A 1 90 ? -27.261 1.683 -20.730 1.00 53.41 90 SER A C 1
ATOM 690 O O . SER A 1 90 ? -28.033 0.743 -20.872 1.00 53.41 90 SER A O 1
ATOM 692 N N . GLY A 1 91 ? -27.683 2.866 -20.299 1.00 53.84 91 GLY A N 1
ATOM 693 C CA . GLY A 1 91 ? -29.046 3.330 -20.269 1.00 53.84 91 GLY A CA 1
ATOM 694 C C . GLY A 1 91 ? -29.134 4.358 -21.371 1.00 53.84 91 GLY A C 1
ATOM 695 O O . GLY A 1 91 ? -28.875 5.539 -21.150 1.00 53.84 91 GLY A O 1
ATOM 696 N N . ALA A 1 92 ? -29.480 3.894 -22.567 1.00 52.41 92 ALA A N 1
ATOM 697 C CA . ALA A 1 92 ? -30.073 4.725 -23.595 1.00 52.41 92 ALA A CA 1
ATOM 698 C C . ALA A 1 92 ? -31.371 5.331 -23.028 1.00 52.41 92 ALA A C 1
ATOM 700 O O . ALA A 1 92 ? -32.470 4.835 -23.252 1.00 52.41 92 ALA A O 1
ATOM 701 N N . ALA A 1 93 ? -31.236 6.384 -22.223 1.00 55.44 93 ALA A N 1
ATOM 702 C CA . ALA A 1 93 ? -32.335 7.233 -21.823 1.00 55.44 93 ALA A CA 1
ATOM 703 C C . ALA A 1 93 ? -32.645 8.136 -23.018 1.00 55.44 93 ALA A C 1
ATOM 705 O O . ALA A 1 93 ? -32.000 9.160 -23.254 1.00 55.44 93 ALA A O 1
ATOM 706 N N . THR A 1 94 ? -33.619 7.690 -23.806 1.00 59.56 94 THR A N 1
ATOM 707 C CA . THR A 1 94 ? -34.388 8.486 -24.757 1.00 59.56 94 THR A CA 1
ATOM 708 C C . THR A 1 94 ? -34.672 9.865 -24.160 1.00 59.56 94 THR A C 1
ATOM 710 O O . THR A 1 94 ? -35.412 9.995 -23.187 1.00 59.56 94 THR A O 1
ATOM 713 N N . ARG A 1 95 ? -34.055 10.906 -24.728 1.00 53.22 95 ARG A N 1
ATOM 714 C CA . ARG A 1 95 ? -34.342 12.302 -24.388 1.00 53.22 95 ARG A CA 1
ATOM 715 C C . ARG A 1 95 ? -35.804 12.600 -24.714 1.00 53.22 95 ARG A C 1
ATOM 717 O O . ARG A 1 95 ? -36.179 12.584 -25.883 1.00 53.22 95 ARG A O 1
ATOM 724 N N . GLN A 1 96 ? -36.590 12.949 -23.702 1.00 56.66 96 GLN A N 1
ATOM 725 C CA . GLN A 1 96 ? -37.810 13.729 -23.881 1.00 56.66 96 GLN A CA 1
ATOM 726 C C . GLN A 1 96 ? -37.452 15.212 -23.659 1.00 56.66 96 GLN A C 1
ATOM 728 O O . GLN A 1 96 ? -37.028 15.570 -22.559 1.00 56.66 96 GLN A O 1
ATOM 733 N N . PRO A 1 97 ? -37.544 16.079 -24.683 1.00 63.50 97 PRO A N 1
ATOM 734 C CA . PRO A 1 97 ? -37.292 17.506 -24.538 1.00 63.50 97 PRO A CA 1
ATOM 735 C C . PRO A 1 97 ? -38.541 18.188 -23.964 1.00 63.50 97 PRO A C 1
ATOM 737 O O . PRO A 1 97 ? -39.593 18.203 -24.598 1.00 63.50 97 PRO A O 1
ATOM 740 N N . GLY A 1 98 ? -38.427 18.753 -22.762 1.00 56.94 98 GLY A N 1
ATOM 741 C CA . GLY A 1 98 ? -39.470 19.554 -22.118 1.00 56.94 98 GLY A CA 1
ATOM 742 C C . GLY A 1 98 ? -38.864 20.823 -21.526 1.00 56.94 98 GLY A C 1
ATOM 743 O O . GLY A 1 98 ? -37.900 20.760 -20.771 1.00 56.94 98 GLY A O 1
ATOM 744 N N . ALA A 1 99 ? -39.386 21.971 -21.941 1.00 57.50 99 ALA A N 1
ATOM 745 C CA . ALA A 1 99 ? -38.799 23.292 -21.779 1.00 57.50 99 ALA A CA 1
ATOM 746 C C . ALA A 1 99 ? -39.227 24.035 -20.492 1.00 57.50 99 ALA A C 1
ATOM 748 O O . ALA A 1 99 ? -40.409 24.062 -20.167 1.00 57.50 99 ALA A O 1
ATOM 749 N N . GLY A 1 100 ? -38.264 24.748 -19.880 1.00 50.94 100 GLY A N 1
ATOM 750 C CA . GLY A 1 100 ? -38.426 26.002 -19.106 1.00 50.94 100 GLY A CA 1
ATOM 751 C C . GLY A 1 100 ? -38.839 25.913 -17.619 1.00 50.94 100 GLY A C 1
ATOM 752 O O . GLY A 1 100 ? -39.295 24.865 -17.176 1.00 50.94 100 GLY A O 1
ATOM 753 N N . PRO A 1 101 ? -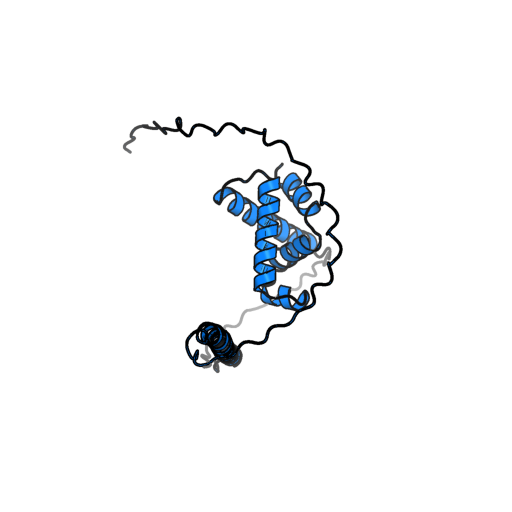38.812 27.030 -16.847 1.00 63.72 101 PRO A N 1
ATOM 754 C CA . PRO A 1 101 ? -37.852 28.149 -16.842 1.00 63.72 101 PRO A CA 1
ATOM 755 C C . PRO A 1 101 ? -37.407 28.631 -15.421 1.00 63.72 101 PRO A C 1
ATOM 757 O O . PRO A 1 101 ? -38.030 28.328 -14.411 1.00 63.72 101 PRO A O 1
ATOM 760 N N . ALA A 1 102 ? -36.385 29.506 -15.420 1.00 52.56 102 ALA A N 1
ATOM 761 C CA . ALA A 1 102 ? -36.042 30.580 -14.459 1.00 52.56 102 ALA A CA 1
ATOM 762 C C . ALA A 1 102 ? -35.378 30.260 -13.084 1.00 52.56 102 ALA A C 1
ATOM 764 O O . ALA A 1 102 ? -36.030 29.748 -12.174 1.00 52.56 102 ALA A O 1
ATOM 765 N N . PRO A 1 103 ? -34.117 30.701 -12.858 1.00 57.62 103 PRO A N 1
ATOM 766 C CA . PRO A 1 103 ? -33.491 30.729 -11.536 1.00 57.62 103 PRO A CA 1
ATOM 767 C C . PRO A 1 103 ? -33.964 31.949 -10.727 1.00 57.62 103 PRO A C 1
ATOM 769 O O . PRO A 1 103 ? -33.856 33.091 -11.177 1.00 57.62 103 PRO A O 1
ATOM 772 N N . ARG A 1 104 ? -34.466 31.717 -9.510 1.00 53.31 104 ARG A N 1
ATOM 773 C CA . ARG A 1 104 ? -34.679 32.773 -8.511 1.00 53.31 104 ARG A CA 1
ATOM 774 C C . ARG A 1 104 ? -33.458 32.870 -7.606 1.00 53.31 104 ARG A C 1
ATOM 776 O O . ARG A 1 104 ? -33.010 31.873 -7.049 1.00 53.31 104 ARG A O 1
ATOM 783 N N . ALA A 1 105 ? -32.944 34.088 -7.485 1.00 63.25 105 ALA A N 1
ATOM 784 C CA . ALA A 1 105 ? -31.917 34.468 -6.533 1.00 63.25 105 ALA A CA 1
ATOM 785 C C . ALA A 1 105 ? -32.425 34.275 -5.095 1.00 63.25 105 ALA A C 1
ATOM 787 O O . ALA A 1 105 ? -33.474 34.810 -4.736 1.00 63.25 105 ALA A O 1
ATOM 788 N N . SER A 1 106 ? -31.663 33.547 -4.278 1.00 54.72 106 SER A N 1
ATOM 789 C CA . SER A 1 106 ? -31.817 33.530 -2.823 1.00 54.72 106 SER A CA 1
ATOM 790 C C . SER A 1 106 ? -30.624 34.237 -2.194 1.00 54.72 106 SER A C 1
ATOM 792 O O . SER A 1 106 ? -29.511 33.720 -2.147 1.00 54.72 106 SER A O 1
ATOM 794 N N . THR A 1 107 ? -30.888 35.453 -1.737 1.00 56.38 107 THR A N 1
ATOM 795 C CA . THR A 1 107 ? -30.084 36.237 -0.806 1.00 56.38 107 THR A CA 1
ATOM 796 C C . THR A 1 107 ? -30.289 35.726 0.623 1.00 56.38 107 THR A C 1
ATOM 798 O O . THR A 1 107 ? -31.422 35.565 1.059 1.00 56.38 107 THR A O 1
ATOM 801 N N . GLY A 1 108 ? -29.183 35.569 1.356 1.00 60.03 108 GLY A N 1
ATOM 802 C CA . GLY A 1 108 ? -29.096 35.854 2.792 1.00 60.03 108 GLY A CA 1
ATOM 803 C C . GLY A 1 108 ? -29.677 34.836 3.777 1.00 60.03 108 GLY A C 1
ATOM 804 O O . GLY A 1 108 ? -30.857 34.884 4.095 1.00 60.03 108 GLY A O 1
ATOM 805 N N . ALA A 1 109 ? -28.794 34.038 4.382 1.00 46.69 109 ALA A N 1
ATOM 806 C CA . ALA A 1 109 ? -28.862 33.681 5.801 1.00 46.69 109 ALA A CA 1
ATOM 807 C C . ALA A 1 109 ? -27.505 33.105 6.237 1.00 46.69 109 ALA A C 1
ATOM 809 O O . ALA A 1 109 ? -27.197 31.945 5.978 1.00 46.69 109 ALA A O 1
ATOM 810 N N . THR A 1 110 ? -26.675 33.920 6.889 1.00 51.50 110 THR A N 1
ATOM 811 C CA . THR A 1 110 ? -25.566 33.4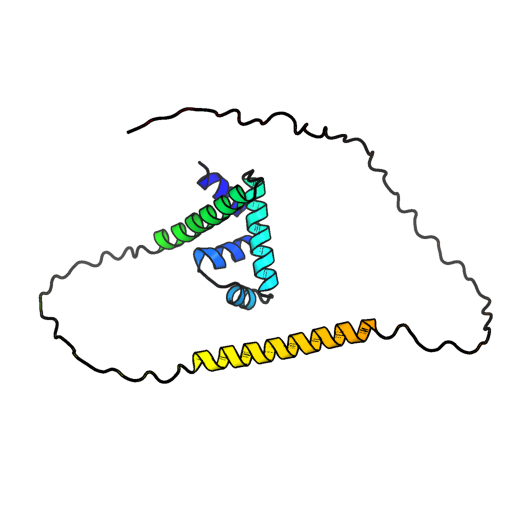37 7.720 1.00 51.50 110 THR A CA 1
ATOM 812 C C . THR A 1 110 ? -26.172 32.766 8.949 1.00 51.50 110 THR A C 1
ATOM 814 O O . THR A 1 110 ? -26.437 33.419 9.955 1.00 51.50 110 THR A O 1
ATOM 817 N N . ALA A 1 111 ? -26.470 31.476 8.828 1.00 49.53 111 ALA A N 1
ATOM 818 C CA . ALA A 1 111 ? -26.735 30.623 9.971 1.00 49.53 111 ALA A CA 1
ATOM 819 C C . ALA A 1 111 ? -25.385 30.304 10.622 1.00 49.53 111 ALA A C 1
ATOM 821 O O . ALA A 1 111 ? -24.522 29.708 9.978 1.00 49.53 111 ALA A O 1
ATOM 822 N N . GLU A 1 112 ? -25.189 30.734 11.869 1.00 49.12 112 GLU A N 1
ATOM 823 C CA . GLU A 1 112 ? -24.126 30.190 12.709 1.00 49.12 112 GLU A CA 1
ATOM 824 C C . GLU A 1 112 ? -24.320 28.673 12.792 1.00 49.12 112 GLU A C 1
ATOM 826 O O . GLU A 1 112 ? -25.321 28.172 13.308 1.00 49.12 112 GLU A O 1
ATOM 831 N N . GLU A 1 113 ? -23.384 27.952 12.183 1.00 43.53 113 GLU A N 1
ATOM 832 C CA . GLU A 1 113 ? -23.368 26.502 12.118 1.00 43.53 113 GLU A CA 1
ATOM 833 C C . GLU A 1 113 ? -23.063 25.956 13.525 1.00 43.53 113 GLU A C 1
ATOM 835 O O . GLU A 1 113 ? -22.014 26.279 14.091 1.00 43.53 113 GLU A O 1
ATOM 840 N N . PRO A 1 114 ? -23.957 25.156 14.138 1.00 55.28 114 PRO A N 1
ATOM 841 C CA . PRO A 1 114 ? -23.664 24.530 15.420 1.00 55.28 114 PRO A CA 1
ATOM 842 C C . PRO A 1 114 ? -22.431 23.628 15.256 1.00 55.28 114 PRO A C 1
ATOM 844 O O . PRO A 1 114 ? -22.359 22.887 14.270 1.00 55.28 114 PRO A O 1
ATOM 847 N N . PRO A 1 115 ? -21.461 23.657 16.193 1.00 57.25 115 PRO A N 1
ATOM 848 C CA . PRO A 1 115 ? -20.230 22.889 16.069 1.00 57.25 115 PRO A CA 1
ATOM 849 C C . PRO A 1 115 ? -20.585 21.418 15.880 1.00 57.25 115 PRO A C 1
ATOM 851 O O . PRO A 1 115 ? -21.200 20.785 16.742 1.00 57.25 115 PRO A O 1
ATOM 854 N N . SER A 1 116 ? -20.249 20.896 14.701 1.00 51.12 116 SER A N 1
ATOM 855 C CA . SER A 1 116 ? -20.619 19.549 14.302 1.00 51.12 116 SER A CA 1
ATOM 856 C C . SER A 1 116 ? -20.148 18.543 15.361 1.00 51.12 116 SER A C 1
ATOM 858 O O . SER A 1 116 ? -18.958 18.378 15.635 1.00 51.12 116 SER A O 1
ATOM 860 N N . ALA A 1 117 ? -21.104 17.834 15.966 1.00 55.50 117 ALA A N 1
ATOM 861 C CA . ALA A 1 117 ? -20.858 16.845 17.020 1.00 55.50 117 ALA A CA 1
ATOM 862 C C . ALA A 1 117 ? -19.905 15.710 16.587 1.00 55.50 117 ALA A C 1
ATOM 864 O O . ALA A 1 117 ? -19.418 14.947 17.418 1.00 55.50 117 ALA A O 1
ATOM 865 N N . ARG A 1 118 ? -19.599 15.608 15.288 1.00 57.41 118 ARG A N 1
ATOM 866 C CA . ARG A 1 118 ? -18.631 14.661 14.727 1.00 57.41 118 ARG A CA 1
ATOM 867 C C . ARG A 1 118 ? -17.186 14.984 15.125 1.00 57.41 118 ARG A C 1
ATOM 869 O O . ARG A 1 118 ? -16.403 14.055 15.280 1.00 57.41 118 ARG A O 1
ATOM 876 N N . GLY A 1 119 ? -16.844 16.253 15.366 1.00 52.09 119 GLY A N 1
ATOM 877 C CA . GLY A 1 119 ? -15.495 16.643 15.803 1.00 52.09 119 GLY A CA 1
ATOM 878 C C . GLY A 1 119 ? -15.174 16.235 17.247 1.00 52.09 119 GLY A C 1
ATOM 879 O O . GLY A 1 119 ? -14.049 15.839 17.546 1.00 52.09 119 GLY A O 1
ATOM 880 N N . ALA A 1 120 ? -16.173 16.254 18.137 1.00 62.16 120 ALA A N 1
ATOM 881 C CA . ALA A 1 120 ? -15.984 15.957 19.560 1.00 62.16 120 ALA A CA 1
ATOM 882 C C . ALA A 1 120 ? -15.602 14.488 19.824 1.00 62.16 120 ALA A C 1
ATOM 884 O O . ALA A 1 120 ? -14.777 14.204 20.693 1.00 62.16 120 ALA A O 1
ATOM 885 N N . TRP A 1 121 ? -16.142 13.553 19.037 1.00 73.88 121 TRP A N 1
ATOM 886 C CA . TRP A 1 121 ? -15.826 12.126 19.168 1.00 73.88 121 TRP A CA 1
ATOM 887 C C . TRP A 1 121 ? -14.391 11.792 18.763 1.00 73.88 121 TRP A C 1
ATOM 889 O O . TRP A 1 121 ? -13.762 10.940 19.389 1.00 73.88 121 TRP A O 1
ATOM 899 N N . VAL A 1 122 ? -13.847 12.492 17.764 1.00 75.19 122 VAL A N 1
ATOM 900 C CA . VAL A 1 122 ? -12.458 12.292 17.330 1.00 75.19 122 VAL A CA 1
ATOM 901 C C . VAL A 1 122 ? -11.493 12.736 18.427 1.00 75.19 122 VAL A C 1
ATOM 903 O O . VAL A 1 122 ? -10.567 11.999 18.755 1.00 75.19 122 VAL A O 1
ATOM 906 N N . VAL A 1 123 ? -11.745 13.886 19.062 1.00 76.81 123 VAL A N 1
ATOM 907 C CA . VAL A 1 123 ? -10.916 14.369 20.180 1.00 76.81 123 VAL A CA 1
ATOM 908 C C . VAL A 1 123 ? -10.975 13.401 21.365 1.00 76.81 123 VAL A C 1
ATOM 910 O O . VAL A 1 123 ? -9.932 13.046 21.912 1.00 76.81 123 VAL A O 1
ATOM 913 N N . ALA A 1 124 ? -12.165 12.903 21.720 1.00 79.56 124 ALA A N 1
ATOM 914 C CA . ALA A 1 124 ? -12.318 11.919 22.792 1.00 79.56 124 ALA A CA 1
ATOM 915 C C . ALA A 1 124 ? -11.553 10.611 22.505 1.00 79.56 124 ALA A C 1
ATOM 917 O O . ALA A 1 124 ? -10.860 10.097 23.384 1.00 79.56 124 ALA A O 1
ATOM 918 N N . LEU A 1 125 ? -11.608 10.102 21.267 1.00 88.19 125 LEU A N 1
ATOM 919 C CA . LEU A 1 125 ? -10.866 8.904 20.860 1.00 88.19 125 LEU A CA 1
ATOM 920 C C . LEU A 1 125 ? -9.348 9.111 20.898 1.00 88.19 125 LEU A C 1
ATOM 922 O O . LEU A 1 125 ? -8.630 8.217 21.344 1.00 88.19 125 LEU A O 1
ATOM 926 N N . VAL A 1 126 ? -8.854 10.282 20.487 1.00 88.81 126 VAL A N 1
ATOM 927 C CA . VAL A 1 126 ? -7.419 10.609 20.544 1.00 88.81 126 VAL A CA 1
ATOM 928 C C . VAL A 1 126 ? -6.918 10.653 21.990 1.00 88.81 126 VAL A C 1
ATOM 930 O O . VAL A 1 126 ? -5.856 10.102 22.280 1.00 88.81 126 VAL A O 1
ATOM 933 N N . VAL A 1 127 ? -7.690 11.235 22.916 1.00 89.12 127 VAL A N 1
ATOM 934 C CA . VAL A 1 127 ? -7.338 11.268 24.348 1.00 89.12 127 VAL A CA 1
ATOM 935 C C . VAL A 1 127 ? -7.284 9.856 24.938 1.00 89.12 127 VAL A C 1
ATOM 937 O O . VAL A 1 127 ? -6.330 9.523 25.642 1.00 89.12 127 VAL A O 1
ATOM 940 N N . ILE A 1 128 ? -8.256 8.997 24.611 1.00 91.31 128 ILE A N 1
ATOM 941 C CA . ILE A 1 128 ? -8.266 7.596 25.063 1.00 91.31 128 ILE A CA 1
ATOM 942 C C . ILE A 1 128 ? -7.071 6.831 24.480 1.00 91.31 128 ILE A C 1
ATOM 944 O O . ILE A 1 128 ? -6.378 6.129 25.214 1.00 91.31 128 ILE A O 1
ATOM 948 N N . ALA A 1 129 ? -6.784 6.994 23.185 1.00 90.12 129 ALA A N 1
ATOM 949 C CA . ALA A 1 129 ? -5.652 6.339 22.536 1.00 90.12 129 ALA A CA 1
ATOM 950 C C . ALA A 1 129 ? -4.309 6.747 23.166 1.00 90.12 129 ALA A C 1
ATOM 952 O O . ALA A 1 129 ? -3.468 5.884 23.419 1.00 90.12 129 ALA A O 1
ATOM 953 N N . LEU A 1 130 ? -4.124 8.035 23.485 1.00 89.38 130 LEU A N 1
ATOM 954 C CA . LEU A 1 130 ? -2.933 8.532 24.183 1.00 89.38 130 LEU A CA 1
ATOM 955 C C . LEU A 1 130 ? -2.817 7.976 25.608 1.00 89.38 130 LEU A C 1
ATOM 957 O O . LEU A 1 130 ? -1.722 7.591 26.017 1.00 89.38 130 LEU A O 1
ATOM 961 N N . ALA A 1 131 ? -3.925 7.879 26.348 1.00 89.75 131 ALA A N 1
ATOM 962 C CA . ALA A 1 131 ? -3.932 7.298 27.691 1.00 89.75 131 ALA A CA 1
ATOM 963 C C . ALA A 1 131 ? -3.551 5.806 27.678 1.00 89.75 131 ALA A C 1
ATOM 965 O O . ALA A 1 131 ? -2.728 5.371 28.486 1.00 89.75 131 ALA A O 1
ATOM 966 N N . VAL A 1 132 ? -4.088 5.031 26.728 1.00 90.88 132 VAL A N 1
ATOM 967 C CA . VAL A 1 132 ? -3.740 3.610 26.557 1.00 90.88 132 VAL A CA 1
ATOM 968 C C . VAL A 1 132 ? -2.276 3.455 26.147 1.00 90.88 132 VAL A C 1
ATOM 970 O O . VAL A 1 132 ? -1.573 2.616 26.710 1.00 90.88 132 VAL A O 1
ATOM 973 N N . LEU A 1 133 ? -1.786 4.286 25.220 1.00 90.75 133 LEU A N 1
ATOM 974 C CA . LEU A 1 133 ? -0.384 4.263 24.804 1.00 90.75 133 LEU A CA 1
ATOM 975 C C . LEU A 1 133 ? 0.554 4.568 25.983 1.00 90.75 133 LEU A C 1
ATOM 977 O O . LEU A 1 133 ? 1.538 3.855 26.173 1.00 90.75 133 LEU A O 1
ATOM 981 N N . GLY A 1 134 ? 0.222 5.566 26.808 1.00 87.31 134 GLY A N 1
ATOM 982 C CA . GLY A 1 134 ? 0.968 5.894 28.025 1.00 87.31 134 GLY A CA 1
ATOM 983 C C . GLY A 1 134 ? 0.986 4.751 29.044 1.00 87.31 134 GLY A C 1
ATOM 984 O O . GLY A 1 134 ? 2.042 4.441 29.592 1.00 87.31 134 GLY A O 1
ATOM 985 N N . ALA A 1 135 ? -0.146 4.070 29.250 1.00 87.31 135 ALA A N 1
ATOM 986 C CA . ALA A 1 135 ? -0.229 2.919 30.150 1.00 87.31 135 ALA A CA 1
ATOM 987 C C . ALA A 1 135 ? 0.621 1.731 29.662 1.00 87.31 135 ALA A C 1
ATOM 989 O O . ALA A 1 135 ? 1.359 1.138 30.447 1.00 87.31 135 ALA A O 1
ATOM 990 N N . VAL A 1 136 ? 0.575 1.412 28.363 1.00 85.81 136 VAL A N 1
ATOM 991 C CA . VAL A 1 136 ? 1.388 0.331 27.773 1.00 85.81 136 VAL A CA 1
ATOM 992 C C . VAL A 1 136 ? 2.880 0.653 27.864 1.00 85.81 136 VAL A C 1
ATOM 994 O O . VAL A 1 136 ? 3.674 -0.220 28.217 1.00 85.81 136 VAL A O 1
ATOM 997 N N . LEU A 1 137 ? 3.263 1.906 27.600 1.00 84.69 137 LEU A N 1
ATOM 998 C CA . LEU A 1 137 ? 4.654 2.343 27.695 1.00 84.69 137 LEU A CA 1
ATOM 999 C C . LEU A 1 137 ? 5.157 2.325 29.148 1.00 84.69 137 LEU A C 1
ATOM 1001 O O . LEU A 1 137 ? 6.286 1.911 29.396 1.00 84.69 137 LEU A O 1
ATOM 1005 N N . GLY A 1 138 ? 4.306 2.699 30.109 1.00 79.69 138 GLY A N 1
ATOM 1006 C CA . GLY A 1 138 ? 4.605 2.615 31.540 1.00 79.69 138 GLY A CA 1
ATOM 1007 C C . GLY A 1 138 ? 4.834 1.180 32.020 1.00 79.69 138 GLY A C 1
ATOM 1008 O O . GLY A 1 138 ? 5.805 0.927 32.728 1.00 79.69 138 GLY A O 1
ATOM 1009 N N . ILE A 1 139 ? 4.007 0.223 31.579 1.00 78.69 139 ILE A N 1
ATOM 1010 C CA . ILE A 1 139 ? 4.174 -1.202 31.918 1.00 78.69 139 ILE A CA 1
ATOM 1011 C C . ILE A 1 139 ? 5.505 -1.735 31.371 1.00 78.69 139 ILE A C 1
ATOM 1013 O O . ILE A 1 139 ? 6.242 -2.401 32.097 1.00 78.69 139 ILE A O 1
ATOM 1017 N N . TRP A 1 140 ? 5.853 -1.398 30.127 1.00 77.06 140 TRP A N 1
ATOM 1018 C CA . TRP A 1 140 ? 7.132 -1.802 29.537 1.00 77.06 140 TRP A CA 1
ATOM 1019 C C . TRP A 1 140 ? 8.337 -1.178 30.252 1.00 77.06 140 TRP A C 1
ATOM 1021 O O . TRP A 1 140 ? 9.300 -1.886 30.550 1.00 77.06 140 TRP A O 1
ATOM 1031 N N . LEU A 1 141 ? 8.282 0.112 30.602 1.00 75.06 141 LEU A N 1
ATOM 1032 C CA . LEU A 1 141 ? 9.367 0.754 31.352 1.00 75.06 141 LEU A CA 1
ATOM 1033 C C . LEU A 1 141 ? 9.508 0.198 32.778 1.00 75.06 141 LEU A C 1
ATOM 1035 O O . LEU A 1 141 ? 10.632 0.040 33.248 1.00 75.06 141 LEU A O 1
ATOM 1039 N N . SER A 1 142 ? 8.411 -0.160 33.452 1.00 67.81 142 SE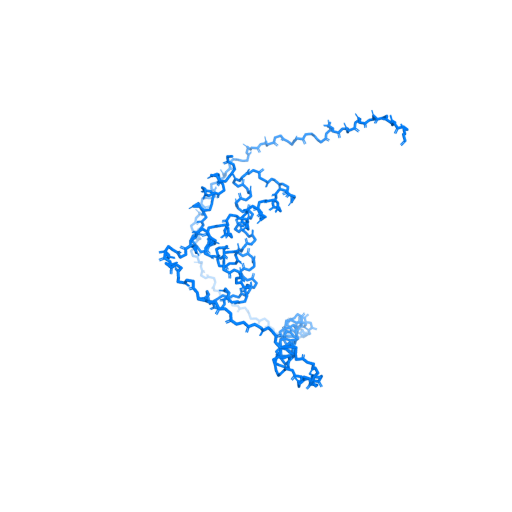R A N 1
ATOM 1040 C CA . SER A 1 142 ? 8.474 -0.778 34.784 1.00 67.81 142 SER A CA 1
ATOM 1041 C C . SER A 1 142 ? 9.087 -2.182 34.773 1.00 67.81 142 SER A C 1
ATOM 1043 O O . SER A 1 142 ? 9.708 -2.568 35.761 1.00 67.81 142 SER A O 1
ATOM 1045 N N . THR A 1 143 ? 8.985 -2.934 33.671 1.00 63.38 143 THR A N 1
ATOM 1046 C CA . THR A 1 143 ? 9.615 -4.266 33.579 1.00 63.38 143 THR A CA 1
ATOM 1047 C C . THR A 1 143 ? 11.136 -4.229 33.412 1.00 63.38 143 THR A C 1
ATOM 1049 O O . THR A 1 143 ? 11.800 -5.198 33.762 1.00 63.38 143 THR A O 1
ATOM 1052 N N . ALA A 1 144 ? 11.708 -3.108 32.962 1.00 56.69 144 ALA A N 1
ATOM 1053 C CA . ALA A 1 144 ? 13.157 -2.955 32.802 1.00 56.69 144 ALA A CA 1
ATOM 1054 C C . ALA A 1 144 ? 13.887 -2.525 34.096 1.00 56.69 144 ALA A C 1
ATOM 1056 O O . ALA A 1 144 ? 15.109 -2.410 34.098 1.00 56.69 144 ALA A O 1
ATOM 1057 N N . GLY A 1 145 ? 13.158 -2.264 35.191 1.00 53.00 145 GLY A N 1
ATOM 1058 C CA . GLY A 1 145 ? 13.705 -1.675 36.421 1.00 53.00 145 GLY A CA 1
ATOM 1059 C C . GLY A 1 145 ? 13.859 -2.611 37.627 1.00 53.00 145 GLY A C 1
ATOM 1060 O O . GLY A 1 145 ? 14.243 -2.134 38.691 1.00 53.00 145 GLY A O 1
ATOM 1061 N N . GLN A 1 146 ? 13.554 -3.910 37.513 1.00 54.44 146 GLN A N 1
ATOM 1062 C CA . GLN A 1 146 ? 13.605 -4.865 38.639 1.00 54.44 146 GLN A CA 1
ATOM 1063 C C . GLN A 1 146 ? 14.784 -5.856 38.577 1.00 54.44 146 GLN A C 1
ATOM 1065 O O . GLN A 1 146 ? 14.691 -6.976 39.066 1.00 54.44 146 GLN A O 1
ATOM 1070 N N . GLU A 1 147 ? 15.927 -5.442 38.031 1.00 52.91 147 GLU A N 1
ATOM 1071 C CA . GLU A 1 147 ? 17.186 -6.194 38.125 1.00 52.91 147 GLU A CA 1
ATOM 1072 C C . GLU A 1 147 ? 18.186 -5.420 38.991 1.00 52.91 147 GLU A C 1
ATOM 1074 O O . GLU A 1 147 ? 19.138 -4.831 38.485 1.00 52.91 147 GLU A O 1
ATOM 1079 N N . GLY A 1 148 ? 17.964 -5.330 40.306 1.00 58.19 148 GLY A N 1
ATOM 1080 C CA . GLY A 1 148 ? 18.890 -4.516 41.095 1.00 58.19 148 GLY A CA 1
ATOM 1081 C C . GLY A 1 148 ? 18.659 -4.340 42.584 1.00 58.19 148 GLY A C 1
ATOM 1082 O O . GLY A 1 148 ? 18.978 -3.267 43.075 1.00 58.19 148 GLY A O 1
ATOM 1083 N N . ALA A 1 149 ? 18.159 -5.326 43.327 1.00 58.34 149 ALA A N 1
ATOM 1084 C CA . ALA A 1 149 ? 18.414 -5.367 44.768 1.00 58.34 149 ALA A CA 1
ATOM 1085 C C . ALA A 1 149 ? 18.158 -6.767 45.337 1.00 58.34 149 ALA A C 1
ATOM 1087 O O . ALA A 1 149 ? 17.198 -7.423 44.963 1.00 58.34 149 ALA A O 1
ATOM 1088 N N . GLU A 1 150 ? 19.015 -7.157 46.279 1.00 44.84 150 GLU A N 1
ATOM 1089 C CA . GLU A 1 150 ? 18.894 -8.301 47.195 1.00 44.84 150 GLU A CA 1
ATOM 1090 C C . GLU A 1 150 ? 19.532 -9.627 46.763 1.00 44.84 150 GLU A C 1
ATOM 1092 O O . GLU A 1 150 ? 18.904 -10.641 46.473 1.00 44.84 150 GLU A O 1
ATOM 1097 N N . ARG A 1 151 ? 20.861 -9.634 46.902 1.00 48.72 151 ARG A N 1
ATOM 1098 C CA . ARG A 1 151 ? 21.576 -10.755 47.517 1.00 48.72 151 ARG A CA 1
ATOM 1099 C C . ARG A 1 151 ? 21.925 -10.330 48.950 1.00 48.72 151 ARG A C 1
ATOM 1101 O O . ARG A 1 151 ? 22.664 -9.359 49.107 1.00 48.72 151 ARG A O 1
ATOM 1108 N N . PRO A 1 152 ? 21.421 -11.026 49.981 1.00 58.91 152 PRO A N 1
ATOM 1109 C CA . PRO A 1 152 ? 22.359 -11.637 50.925 1.00 58.91 152 PRO A CA 1
ATOM 1110 C C . PRO A 1 152 ? 21.890 -13.003 51.462 1.00 58.91 152 PRO A C 1
ATOM 1112 O O . PRO A 1 152 ? 20.755 -13.161 51.890 1.00 58.91 152 PRO A O 1
ATOM 1115 N N . GLY A 1 153 ? 22.825 -13.959 51.539 1.00 57.00 153 GLY A N 1
ATOM 1116 C CA . GLY A 1 153 ? 22.742 -15.089 52.479 1.00 57.00 153 GLY A CA 1
ATOM 1117 C C . GLY A 1 153 ? 22.438 -16.473 51.887 1.00 57.00 153 GLY A C 1
ATOM 1118 O O . GLY A 1 153 ? 21.345 -16.738 51.420 1.00 57.00 153 GLY A O 1
ATOM 1119 N N . ALA A 1 154 ? 23.446 -17.347 51.965 1.00 53.47 154 ALA A N 1
ATOM 1120 C CA . ALA A 1 154 ? 23.508 -18.812 51.786 1.00 53.47 154 ALA A CA 1
ATOM 1121 C C . ALA A 1 154 ? 22.345 -19.629 52.448 1.00 53.47 154 ALA A C 1
ATOM 1123 O O . ALA A 1 154 ? 21.654 -19.046 53.281 1.00 53.47 154 ALA A O 1
ATOM 1124 N N . PRO A 1 155 ? 22.147 -20.962 52.205 1.00 56.44 155 PRO A N 1
ATOM 1125 C CA . PRO A 1 155 ? 23.186 -21.953 51.895 1.00 56.44 155 PRO A CA 1
ATOM 1126 C C . PRO A 1 155 ? 22.898 -23.062 50.860 1.00 56.44 155 PRO A C 1
ATOM 1128 O O . PRO A 1 155 ? 21.782 -23.356 50.451 1.00 56.44 155 PRO A O 1
ATOM 1131 N N . VAL A 1 156 ? 24.026 -23.671 50.483 1.00 62.00 156 VAL A N 1
ATOM 1132 C CA . VAL A 1 156 ? 24.271 -24.973 49.849 1.00 62.00 156 VAL A CA 1
ATOM 1133 C C . VAL A 1 156 ? 23.127 -25.986 49.983 1.00 62.00 156 VAL A C 1
ATOM 1135 O O . VAL A 1 156 ? 22.814 -26.433 51.083 1.00 62.00 156 VAL A O 1
ATOM 1138 N N . VAL A 1 157 ? 22.626 -26.459 48.838 1.00 56.28 157 VAL A N 1
ATOM 1139 C CA . VAL A 1 157 ? 21.992 -27.778 48.713 1.00 56.28 157 VAL A CA 1
ATOM 1140 C C . VAL A 1 157 ? 22.698 -28.532 47.592 1.00 56.28 157 VAL A C 1
ATOM 1142 O O . VAL A 1 157 ? 22.540 -28.247 46.406 1.00 56.28 157 VAL A O 1
ATOM 1145 N N . THR A 1 158 ? 23.519 -29.493 47.992 1.00 64.31 158 THR A N 1
ATOM 1146 C CA . THR A 1 158 ? 24.025 -30.577 47.156 1.00 64.31 158 THR A CA 1
ATOM 1147 C C . THR A 1 158 ? 22.862 -31.497 46.779 1.00 64.31 158 THR A C 1
ATOM 1149 O O . THR A 1 158 ? 22.255 -32.117 47.647 1.00 64.31 158 THR A O 1
ATOM 1152 N N . SER A 1 159 ? 22.558 -31.620 45.485 1.00 59.34 159 SER A N 1
ATOM 1153 C CA . SER A 1 159 ? 21.735 -32.716 44.954 1.00 59.34 159 SER A CA 1
ATOM 1154 C C . SER A 1 159 ? 22.597 -33.615 44.065 1.00 59.34 159 SER A C 1
ATOM 115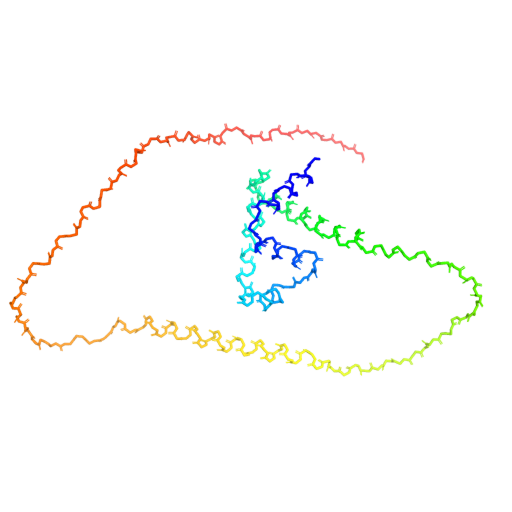6 O O . SER A 1 159 ? 23.029 -33.174 42.998 1.00 59.34 159 SER A O 1
ATOM 1158 N N . PRO A 1 160 ? 22.885 -34.858 44.492 1.00 66.69 160 PRO A N 1
ATOM 1159 C CA . PRO A 1 160 ? 23.493 -35.875 43.651 1.00 66.69 160 PRO A CA 1
ATOM 1160 C C . PRO A 1 160 ? 22.394 -36.590 42.856 1.00 66.69 160 PRO A C 1
ATOM 1162 O O . PRO A 1 160 ? 21.393 -37.014 43.427 1.00 66.69 160 PRO A O 1
ATOM 1165 N N . GLY A 1 161 ? 22.578 -36.762 41.548 1.00 53.28 161 GLY A N 1
ATOM 1166 C CA . GLY A 1 161 ? 21.658 -37.595 40.767 1.00 53.28 161 GLY A CA 1
ATOM 1167 C C . GLY A 1 161 ? 21.576 -37.238 39.295 1.00 53.28 161 GLY A C 1
ATOM 1168 O O . GLY A 1 161 ? 20.498 -36.955 38.786 1.00 53.28 161 GLY A O 1
ATOM 1169 N N . ALA A 1 162 ? 22.716 -37.247 38.607 1.00 56.97 162 ALA A N 1
ATOM 1170 C CA . ALA A 1 162 ? 22.746 -37.225 37.154 1.00 56.97 162 ALA A CA 1
ATOM 1171 C C . ALA A 1 162 ? 22.235 -38.571 36.612 1.00 56.97 162 ALA A C 1
ATOM 1173 O O . ALA A 1 162 ? 22.937 -39.579 36.679 1.00 56.97 162 ALA A O 1
ATOM 1174 N N . ALA A 1 163 ? 21.024 -38.579 36.057 1.00 65.44 163 ALA A N 1
ATOM 1175 C CA . ALA A 1 163 ? 20.635 -39.557 35.050 1.00 65.44 163 ALA A CA 1
ATOM 1176 C C . ALA A 1 163 ? 21.037 -38.992 33.672 1.00 65.44 163 ALA A C 1
ATOM 1178 O O . ALA A 1 163 ? 20.684 -37.848 33.371 1.00 65.44 163 ALA A O 1
ATOM 1179 N N . PRO A 1 164 ? 21.796 -39.727 32.840 1.00 63.94 164 PRO A N 1
ATOM 1180 C CA . PRO A 1 164 ? 22.204 -39.239 31.529 1.00 63.94 164 PRO A CA 1
ATOM 1181 C C . PRO A 1 164 ? 20.980 -39.129 30.613 1.00 63.94 164 PRO A C 1
ATOM 1183 O O . PRO A 1 164 ? 20.354 -40.129 30.263 1.00 63.94 164 PRO A O 1
ATOM 1186 N N . ALA A 1 165 ? 20.636 -37.900 30.229 1.00 69.50 165 ALA A N 1
ATOM 1187 C CA . ALA A 1 165 ? 19.662 -37.651 29.178 1.00 69.50 165 ALA A CA 1
ATOM 1188 C C . ALA A 1 165 ? 20.195 -38.196 27.833 1.00 69.50 165 ALA A C 1
ATOM 1190 O O . ALA A 1 165 ? 21.387 -38.042 27.545 1.00 69.50 165 ALA A O 1
ATOM 1191 N N . PRO A 1 166 ? 19.346 -38.835 27.009 1.00 66.88 166 PRO A N 1
ATOM 1192 C CA . PRO A 1 166 ? 19.744 -39.365 25.711 1.00 66.88 166 PRO A CA 1
ATOM 1193 C C . PRO A 1 166 ? 20.214 -38.240 24.783 1.00 66.88 166 PRO A C 1
ATOM 1195 O O . PRO A 1 166 ? 19.601 -37.176 24.700 1.00 66.88 166 PRO A O 1
ATOM 1198 N N . ALA A 1 167 ? 21.326 -38.499 24.095 1.00 70.44 167 ALA A N 1
ATOM 1199 C CA . ALA A 1 167 ? 21.952 -37.585 23.154 1.00 70.44 167 ALA A CA 1
ATOM 1200 C C . ALA A 1 167 ? 20.954 -37.104 22.079 1.00 70.44 167 ALA A C 1
ATOM 1202 O O . ALA A 1 167 ? 20.195 -37.920 21.546 1.00 70.44 167 ALA A O 1
ATOM 1203 N N . PRO A 1 168 ? 20.961 -35.809 21.712 1.00 72.56 168 PRO A N 1
ATOM 1204 C CA . PRO A 1 168 ? 20.203 -35.345 20.559 1.00 72.56 168 PRO A CA 1
ATOM 1205 C C . PRO A 1 168 ? 20.736 -36.027 19.287 1.00 72.56 168 PRO A C 1
ATOM 1207 O O . PRO A 1 168 ? 21.954 -36.188 19.147 1.00 72.56 168 PRO A O 1
ATOM 1210 N N . PRO A 1 169 ? 19.863 -36.429 18.343 1.00 69.38 169 PRO A N 1
ATOM 1211 C CA . PRO A 1 169 ? 20.312 -36.948 17.061 1.00 69.38 169 PRO A CA 1
ATOM 1212 C C . PRO A 1 169 ? 21.165 -35.885 16.368 1.00 69.38 169 PRO A C 1
ATOM 1214 O O . PRO A 1 169 ? 20.804 -34.708 16.325 1.00 69.38 169 PRO A O 1
ATOM 1217 N N . ALA A 1 170 ? 22.315 -36.313 15.852 1.00 58.75 170 ALA A N 1
ATOM 1218 C CA . ALA A 1 170 ? 23.244 -35.476 15.117 1.00 58.75 170 ALA A CA 1
ATOM 1219 C C . ALA A 1 170 ? 22.531 -34.822 13.924 1.00 58.75 170 ALA A C 1
ATOM 1221 O O . ALA A 1 170 ? 22.355 -35.428 12.865 1.00 58.75 170 ALA A O 1
ATOM 1222 N N . SER A 1 171 ? 22.121 -33.565 14.100 1.00 59.78 171 SER A N 1
ATOM 1223 C CA . SER A 1 171 ? 21.688 -32.703 13.010 1.00 59.78 171 SER A CA 1
ATOM 1224 C C . SER A 1 171 ? 22.850 -32.574 12.041 1.00 59.78 171 SER A C 1
ATOM 1226 O O . SER A 1 171 ? 23.850 -31.907 12.305 1.00 59.78 171 SER A O 1
ATOM 1228 N N . SER A 1 172 ? 22.712 -33.274 10.922 1.00 66.00 172 SER A N 1
ATOM 1229 C CA . SER A 1 172 ? 23.617 -33.223 9.788 1.00 66.00 172 SER A CA 1
ATOM 1230 C C . SER A 1 172 ? 23.582 -31.807 9.221 1.00 66.00 172 SER A C 1
ATOM 1232 O O . SER A 1 172 ? 22.777 -31.489 8.347 1.00 66.00 172 SER A O 1
ATOM 1234 N N . PHE A 1 173 ? 24.439 -30.936 9.755 1.00 58.91 173 PHE A N 1
ATOM 1235 C CA . PHE A 1 173 ? 24.751 -29.640 9.173 1.00 58.91 173 PHE A CA 1
ATOM 1236 C C . PHE A 1 173 ? 25.378 -29.895 7.804 1.00 58.91 173 PHE A C 1
ATOM 1238 O O . PHE A 1 173 ? 26.583 -30.107 7.655 1.00 58.91 173 PHE A O 1
ATOM 1245 N N . ARG A 1 174 ? 24.522 -29.914 6.785 1.00 58.94 174 ARG A N 1
ATOM 1246 C CA . ARG A 1 174 ? 24.918 -29.887 5.386 1.00 58.94 174 ARG A CA 1
ATOM 1247 C C . ARG A 1 174 ? 25.634 -28.555 5.169 1.00 58.94 174 ARG A C 1
ATOM 1249 O O . ARG A 1 174 ? 24.987 -27.523 5.015 1.00 58.94 174 ARG A O 1
ATOM 1256 N N . ARG A 1 175 ? 26.971 -28.572 5.223 1.00 59.53 175 ARG A N 1
ATOM 1257 C CA . ARG A 1 175 ? 27.815 -27.449 4.799 1.00 59.53 175 ARG A CA 1
ATOM 1258 C C . ARG A 1 175 ? 27.409 -27.083 3.380 1.00 59.53 175 ARG A C 1
ATOM 1260 O O . ARG A 1 175 ? 27.679 -27.831 2.443 1.00 59.53 175 ARG A O 1
ATOM 1267 N N . VAL A 1 176 ? 26.742 -25.948 3.238 1.00 69.44 176 VAL A N 1
ATOM 1268 C CA . VAL A 1 176 ? 26.589 -25.289 1.947 1.00 69.44 176 VAL A CA 1
ATOM 1269 C C . VAL A 1 176 ? 27.978 -24.748 1.587 1.00 69.44 176 VAL A C 1
ATOM 1271 O O . VAL A 1 176 ? 28.567 -24.048 2.415 1.00 69.44 176 VAL A O 1
ATOM 1274 N N . PRO A 1 177 ? 28.560 -25.107 0.430 1.00 61.28 177 PRO A N 1
ATOM 1275 C CA . PRO A 1 177 ? 29.852 -24.573 0.026 1.00 61.28 177 PRO A CA 1
ATOM 1276 C C . PRO A 1 177 ? 29.740 -23.056 -0.158 1.00 61.28 177 PRO A C 1
ATOM 1278 O O . PRO A 1 177 ? 28.967 -22.562 -0.977 1.00 61.28 177 PRO A O 1
ATOM 1281 N N . ALA A 1 178 ? 30.522 -22.324 0.632 1.00 58.88 178 ALA A N 1
ATOM 1282 C CA . ALA A 1 178 ? 30.757 -20.901 0.467 1.00 58.88 178 ALA A CA 1
ATOM 1283 C C . ALA A 1 178 ? 31.602 -20.693 -0.794 1.00 58.88 178 ALA A C 1
ATOM 1285 O O . ALA A 1 178 ? 32.829 -20.726 -0.746 1.00 58.88 178 ALA A O 1
ATOM 1286 N N . SER A 1 179 ? 30.958 -20.559 -1.949 1.00 58.66 179 SER A N 1
ATOM 1287 C CA . SER A 1 179 ? 31.623 -20.170 -3.195 1.00 58.66 179 SER A CA 1
ATOM 1288 C C . SER A 1 179 ? 30.617 -19.522 -4.139 1.00 58.66 179 SER A C 1
ATOM 1290 O O . SER A 1 179 ? 30.202 -20.116 -5.127 1.00 58.66 179 SER A O 1
ATOM 1292 N N . LEU A 1 180 ? 30.216 -18.291 -3.833 1.00 59.78 180 LEU A N 1
ATOM 1293 C CA . LEU A 1 180 ? 29.731 -17.381 -4.864 1.00 59.78 180 LEU A CA 1
ATOM 1294 C C . LEU A 1 180 ? 30.299 -15.992 -4.567 1.00 59.78 180 LEU A C 1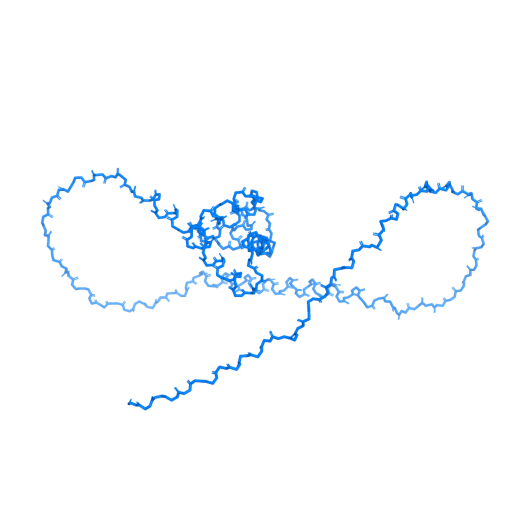
ATOM 1296 O O . LEU A 1 180 ? 29.654 -15.144 -3.957 1.00 59.78 180 LEU A O 1
ATOM 1300 N N . SER A 1 181 ? 31.564 -15.803 -4.942 1.00 53.28 181 SER A N 1
ATOM 1301 C CA . SER A 1 181 ? 32.169 -14.480 -5.057 1.00 53.28 181 SER A CA 1
ATOM 1302 C C . SER A 1 181 ? 31.443 -13.743 -6.177 1.00 53.28 181 SER A C 1
ATOM 1304 O O . SER A 1 181 ? 31.747 -13.933 -7.352 1.00 53.28 181 SER A O 1
ATOM 1306 N N . VAL A 1 182 ? 30.437 -12.952 -5.818 1.00 68.25 182 VAL A N 1
ATOM 1307 C CA . VAL A 1 182 ? 29.850 -11.974 -6.732 1.00 68.25 182 VAL A CA 1
ATOM 1308 C C . VAL A 1 182 ? 30.838 -10.805 -6.811 1.00 68.25 182 VAL A C 1
ATOM 1310 O O . VAL A 1 182 ? 31.167 -10.242 -5.764 1.00 68.25 182 VAL A O 1
ATOM 1313 N N . PRO A 1 183 ? 31.369 -10.463 -7.998 1.00 63.91 183 PRO A N 1
ATOM 1314 C CA . PRO A 1 183 ? 32.243 -9.310 -8.151 1.00 63.91 183 PRO A CA 1
ATOM 1315 C C . PRO A 1 183 ? 31.463 -8.036 -7.814 1.00 63.91 183 PRO A C 1
ATOM 1317 O O . PRO A 1 183 ? 30.387 -7.782 -8.354 1.00 63.91 183 PRO A O 1
ATOM 1320 N N . LEU A 1 184 ? 32.010 -7.266 -6.878 1.00 67.38 184 LEU A N 1
ATOM 1321 C CA . LEU A 1 184 ? 31.541 -5.939 -6.508 1.00 67.38 184 LEU A CA 1
ATOM 1322 C C . LEU A 1 184 ? 31.700 -5.017 -7.736 1.00 67.38 184 LEU A C 1
ATOM 1324 O O . LEU A 1 184 ? 32.816 -4.930 -8.249 1.00 67.38 184 LEU A O 1
ATOM 1328 N N . PRO A 1 185 ? 30.637 -4.367 -8.244 1.00 67.88 185 PRO A N 1
ATOM 1329 C CA . PRO A 1 185 ? 30.784 -3.379 -9.304 1.00 67.88 185 PRO A CA 1
ATOM 1330 C C . PRO A 1 185 ? 31.574 -2.177 -8.776 1.00 67.88 185 PRO A C 1
ATOM 1332 O O . PRO A 1 185 ? 31.258 -1.623 -7.723 1.00 67.88 185 PRO A O 1
ATOM 1335 N N . ASP A 1 186 ? 32.627 -1.827 -9.508 1.00 64.69 186 ASP A N 1
ATOM 1336 C CA . ASP A 1 186 ? 33.492 -0.676 -9.273 1.00 64.69 186 ASP A CA 1
ATOM 1337 C C . ASP A 1 186 ? 32.677 0.631 -9.409 1.00 64.69 186 ASP A C 1
ATOM 1339 O O . ASP A 1 186 ? 32.062 0.843 -10.456 1.00 64.69 186 ASP A O 1
ATOM 1343 N N . PRO A 1 187 ? 32.605 1.502 -8.382 1.00 61.56 187 PRO A N 1
ATOM 1344 C CA . PRO A 1 187 ? 31.876 2.770 -8.458 1.00 61.56 187 PRO A CA 1
ATOM 1345 C C . PRO A 1 187 ? 32.622 3.884 -9.223 1.00 61.56 187 PRO A C 1
ATOM 1347 O O . PRO A 1 187 ? 32.203 5.042 -9.167 1.00 61.56 187 PRO A O 1
ATOM 1350 N N . ALA A 1 188 ? 33.711 3.582 -9.931 1.00 59.56 188 ALA A N 1
ATOM 1351 C CA . ALA A 1 188 ? 34.503 4.568 -10.660 1.00 59.56 188 ALA A CA 1
ATOM 1352 C C . ALA A 1 188 ? 34.236 4.551 -12.176 1.00 59.56 188 ALA A C 1
ATOM 1354 O O . ALA A 1 188 ? 35.063 4.071 -12.934 1.00 59.56 188 ALA A O 1
ATOM 1355 N N . ASP A 1 189 ? 33.097 5.087 -12.623 1.00 58.31 189 ASP A N 1
ATOM 1356 C CA . ASP A 1 189 ? 33.044 5.922 -13.838 1.00 58.31 189 ASP A CA 1
ATOM 1357 C C . ASP A 1 189 ? 31.625 6.452 -14.067 1.00 58.31 189 ASP A C 1
ATOM 1359 O O . ASP A 1 189 ? 30.741 5.802 -14.620 1.00 58.31 189 ASP A O 1
ATOM 1363 N N . GLY A 1 190 ? 31.404 7.676 -13.606 1.00 54.31 190 GLY A N 1
ATOM 1364 C CA . GLY A 1 190 ? 30.147 8.387 -13.781 1.00 54.31 190 GLY A CA 1
ATOM 1365 C C . GLY A 1 190 ? 30.312 9.867 -13.493 1.00 54.31 190 GLY A C 1
ATOM 1366 O O . GLY A 1 190 ? 29.506 10.443 -12.772 1.00 54.31 190 GLY A O 1
ATOM 1367 N N . ARG A 1 191 ? 31.388 10.479 -14.006 1.00 58.47 191 ARG A N 1
ATOM 1368 C CA . ARG A 1 191 ? 31.471 11.936 -14.153 1.00 58.47 191 ARG A CA 1
ATOM 1369 C C . ARG A 1 191 ? 30.412 12.377 -15.170 1.00 58.47 191 ARG A C 1
ATOM 1371 O O . ARG A 1 191 ? 30.529 11.992 -16.333 1.00 58.47 191 ARG A O 1
ATOM 1378 N N . PRO A 1 192 ? 29.432 13.220 -14.812 1.00 63.03 192 PRO A N 1
ATOM 1379 C CA . PRO A 1 192 ? 28.771 14.049 -15.799 1.00 63.03 192 PRO A CA 1
ATOM 1380 C C . PRO A 1 192 ? 29.671 15.259 -16.080 1.00 63.03 192 PRO A C 1
ATOM 1382 O O . PRO A 1 192 ? 29.461 16.346 -15.544 1.00 63.03 192 PRO A O 1
ATOM 1385 N N . ASP A 1 193 ? 30.677 15.069 -16.934 1.00 58.03 193 ASP A N 1
ATOM 1386 C CA . ASP A 1 193 ? 31.266 16.186 -17.672 1.00 58.03 193 ASP A CA 1
ATOM 1387 C C . ASP A 1 193 ? 30.231 16.599 -18.730 1.00 58.03 193 ASP A C 1
ATOM 1389 O O . ASP A 1 193 ? 30.172 16.070 -19.838 1.00 58.03 193 ASP A O 1
ATOM 1393 N N . GLY A 1 194 ? 29.323 17.480 -18.316 1.00 58.75 194 GLY A N 1
ATOM 1394 C CA . GLY A 1 194 ? 28.230 18.023 -19.117 1.00 58.75 194 GLY A CA 1
ATOM 1395 C C . GLY A 1 194 ? 28.235 19.543 -19.087 1.00 58.75 194 GLY A C 1
ATOM 1396 O O . GLY A 1 194 ? 27.221 20.174 -18.801 1.00 58.75 194 GLY A O 1
ATOM 1397 N N . GLU A 1 195 ? 29.405 20.120 -19.335 1.00 57.03 195 GLU A N 1
ATOM 1398 C CA . GLU A 1 195 ? 29.594 21.524 -19.667 1.00 57.03 195 GLU A CA 1
ATOM 1399 C C . GLU A 1 195 ? 28.976 21.782 -21.055 1.00 57.03 195 GLU A C 1
ATOM 1401 O O . GLU A 1 195 ? 29.490 21.320 -22.071 1.00 57.03 195 GLU A O 1
ATOM 1406 N N . ALA A 1 196 ? 27.847 22.493 -21.118 1.00 59.34 196 ALA A N 1
ATOM 1407 C CA . ALA A 1 196 ? 27.317 23.035 -22.369 1.00 59.34 196 ALA A CA 1
ATOM 1408 C C . ALA A 1 196 ? 26.590 24.366 -22.118 1.00 59.34 196 ALA A C 1
ATOM 1410 O O . ALA A 1 196 ? 25.381 24.435 -21.916 1.00 59.34 196 ALA A O 1
ATOM 1411 N N . THR A 1 197 ? 27.404 25.422 -22.091 1.00 61.00 197 THR A N 1
ATOM 1412 C CA . THR A 1 197 ? 27.232 26.633 -22.911 1.00 61.00 197 THR A CA 1
ATOM 1413 C C . THR A 1 197 ? 25.851 27.305 -22.982 1.00 61.00 197 THR A C 1
ATOM 1415 O O . THR A 1 197 ? 24.945 26.907 -23.703 1.00 61.00 197 THR A O 1
ATOM 1418 N N . ALA A 1 198 ? 25.792 28.467 -22.325 1.00 61.19 198 ALA A N 1
ATOM 1419 C CA . ALA A 1 198 ? 25.372 29.758 -22.874 1.00 61.19 198 ALA A CA 1
ATOM 1420 C C . ALA A 1 198 ? 24.361 29.775 -24.039 1.00 61.19 198 ALA A C 1
ATOM 1422 O O . ALA A 1 198 ? 24.697 29.446 -25.177 1.00 61.19 198 ALA A O 1
ATOM 1423 N N . ARG A 1 199 ? 23.223 30.444 -23.815 1.00 57.22 199 ARG A N 1
ATOM 1424 C CA . ARG A 1 199 ? 22.705 31.405 -24.797 1.00 57.22 199 ARG A CA 1
ATOM 1425 C C . ARG A 1 199 ? 21.958 32.553 -24.127 1.00 57.22 199 ARG A C 1
ATOM 1427 O O . ARG A 1 199 ? 20.939 32.354 -23.477 1.00 57.22 199 ARG A O 1
ATOM 1434 N N . LEU A 1 200 ? 22.526 33.743 -24.318 1.00 62.59 200 LEU A N 1
ATOM 1435 C CA . LEU A 1 200 ? 21.841 35.024 -24.244 1.00 62.59 200 LEU A CA 1
ATOM 1436 C C . LEU A 1 200 ? 20.633 35.043 -25.189 1.00 62.59 200 LEU A C 1
ATOM 1438 O O . LEU A 1 200 ? 20.702 34.502 -26.298 1.00 62.59 200 LEU A O 1
ATOM 1442 N N . GLY A 1 201 ? 19.596 35.748 -24.752 1.00 65.56 201 GLY A N 1
ATOM 1443 C CA . GLY A 1 201 ? 18.416 36.151 -25.505 1.00 65.56 201 GLY A CA 1
ATOM 1444 C C . GLY A 1 201 ? 17.490 36.909 -24.578 1.00 65.56 201 GLY A C 1
ATOM 1445 O O . GLY A 1 201 ? 16.723 36.219 -23.878 1.00 65.56 201 GLY A O 1
#

Secondary structure (DSSP, 8-state):
-HHHHHHHHHHHS-HHHHHHHIIIIIS---HHHHHHHTTS-HHHHHHHHHHHHHHHHHHHT--SHHHHHHHHHHHHHHHHHHHHHTT---------------PPP-----------HHHHHHHHHHHHHHHHHHHHHHHHHHHTT-SS----------------PPPPP------------PPPPP---------------

pLDDT: mean 76.06, std 18.01, range [43.53, 98.0]